Protein AF-A0A9D4JLM7-F1 (afdb_monomer_lite)

Foldseek 3Di:
DPPPVNVVVVLVVLLVLLLLVLLLQLQLFFLLPQLLLCLAAWQVLLLVLLVVLLVVLLVVLVVLLVLLLVLVVVLVVVVVVPDPPPPDDDPPDDDDDDDDDDDDDDDDDDDDPPVPPPDPPVPQDAVLSSLVPPHDPPVSVVSVVVVVVLVVVSLVVCLQVVLVVVCVVVVHDSVVSSVVSSVVVVVCCVPPVVVVVVVSSVVSVVVVVVLVVVLVVLQVVLVVQADDIDHDNVSSPSSSVSSNRSNVRSSNCVSVSCSVFDSDPVSSVSSSVSSSVSSVVSSVSSSSSSVSQPSFFNSDQWDQPDPPDRDTHGDCGHSNNCVVVVHRRPDGPDD

Organism: Dreissena polymorpha (NCBI:txid45954)

Radius of gyration: 26.03 Å; chains: 1; bounding box: 84×45×70 Å

Secondary structure (DSSP, 8-state):
---HHHHHHHHHHHHHHHHHHHHHHHHHHHTTTHHHHTTTT-HHHHHHHHHHHHHHHHHHHHHHHHHHHHHHHHHHHHHHHS-GGG-SS--S-------------------------S----PPP-HHHHHHHHS-HHHHHHHHHHHHHHHHHHHHHHHHHHHHHHHHHHTS-HHHHHHHHHHHHHHHHHH-HHHHHHHHHHHHHHHHHHHHHHHHHHHHHHHHH-PPPP--GGGTHHHHHHHHHHHTTHHHHHHHHHTTS-S-HHHHHHHHHHHHHHHHHHHHHHHHHHHHHHHHS-S-SEEE--TTS--EEE-SSSHHHHHHHT---------

Structure (mmCIF, N/CA/C/O backbone):
data_AF-A0A9D4JLM7-F1
#
_entry.id   AF-A0A9D4JLM7-F1
#
loop_
_atom_site.group_PDB
_atom_site.id
_atom_site.type_symbol
_atom_site.label_atom_id
_atom_site.label_alt_id
_atom_site.label_comp_id
_atom_site.label_asym_id
_atom_site.label_entity_id
_atom_site.label_seq_id
_atom_site.pdbx_PDB_ins_code
_atom_site.Cartn_x
_atom_site.Cartn_y
_atom_site.Cartn_z
_atom_site.occupancy
_atom_site.B_iso_or_equiv
_atom_site.auth_seq_id
_atom_site.auth_comp_id
_atom_site.auth_asym_id
_atom_site.auth_atom_id
_atom_site.pdbx_PDB_model_num
ATOM 1 N N . MET A 1 1 ? -9.077 -19.378 36.148 1.00 43.81 1 MET A N 1
ATOM 2 C CA . MET A 1 1 ? -8.103 -18.358 36.593 1.00 43.81 1 MET A CA 1
ATOM 3 C C . MET A 1 1 ? -7.021 -18.263 35.520 1.00 43.81 1 MET A C 1
ATOM 5 O O . MET A 1 1 ? -6.093 -19.056 35.535 1.00 43.81 1 MET A O 1
ATOM 9 N N . ALA A 1 2 ? -7.206 -17.415 34.501 1.00 49.75 2 ALA A N 1
ATOM 10 C CA . ALA A 1 2 ? -6.169 -17.217 33.485 1.00 49.75 2 ALA A CA 1
ATOM 11 C C . ALA A 1 2 ? -5.008 -16.469 34.149 1.00 49.75 2 ALA A C 1
ATOM 13 O O . ALA A 1 2 ? -5.222 -15.397 34.715 1.00 49.75 2 ALA A O 1
ATOM 14 N N . THR A 1 3 ? -3.815 -17.053 34.143 1.00 61.34 3 THR A N 1
ATOM 15 C CA . THR A 1 3 ? -2.609 -16.431 34.691 1.00 61.34 3 THR A CA 1
ATOM 16 C C . THR A 1 3 ? -2.336 -15.118 33.956 1.00 61.34 3 THR A C 1
ATOM 18 O O . THR A 1 3 ? -2.542 -15.004 32.749 1.00 61.34 3 THR A O 1
ATOM 21 N N . GLU A 1 4 ? -1.873 -14.101 34.679 1.00 65.38 4 GLU A N 1
ATOM 22 C CA . GLU A 1 4 ? -1.518 -12.778 34.137 1.00 65.38 4 GLU A CA 1
ATOM 23 C C . GLU A 1 4 ? -0.571 -12.876 32.919 1.00 65.38 4 GLU A C 1
ATOM 25 O O . GLU A 1 4 ? -0.658 -12.093 31.971 1.00 65.38 4 GLU A O 1
ATOM 30 N N . SER A 1 5 ? 0.255 -13.927 32.883 1.00 68.81 5 SER A N 1
ATOM 31 C CA . SER A 1 5 ? 1.122 -14.284 31.759 1.00 68.81 5 SER A CA 1
ATOM 32 C C . SER A 1 5 ? 0.372 -14.679 30.478 1.00 68.81 5 SER A C 1
ATOM 34 O O . SER A 1 5 ? 0.828 -14.336 29.386 1.00 68.81 5 SER A O 1
ATOM 36 N N . ASP A 1 6 ? -0.779 -15.346 30.569 1.00 73.94 6 ASP A N 1
ATOM 37 C CA . ASP A 1 6 ? -1.583 -15.739 29.404 1.00 73.94 6 ASP A CA 1
ATOM 38 C C . ASP A 1 6 ? -2.325 -14.545 28.800 1.00 73.94 6 ASP A C 1
ATOM 40 O O . ASP A 1 6 ? -2.460 -14.444 27.579 1.00 73.94 6 ASP A O 1
ATOM 44 N N . GLN A 1 7 ? -2.750 -13.596 29.637 1.00 71.06 7 GLN A N 1
ATOM 45 C CA . GLN A 1 7 ? -3.327 -12.330 29.180 1.00 71.06 7 GLN A CA 1
ATOM 46 C C . GLN A 1 7 ? -2.276 -11.468 28.470 1.00 71.06 7 GLN A C 1
ATOM 48 O O . GLN A 1 7 ? -2.538 -10.948 27.385 1.00 71.06 7 GLN A O 1
ATOM 53 N N . LEU A 1 8 ? -1.058 -11.387 29.019 1.00 74.75 8 LEU A N 1
ATOM 54 C CA . LEU A 1 8 ? 0.050 -10.668 28.390 1.00 74.75 8 LEU A CA 1
ATOM 55 C C . LEU A 1 8 ? 0.418 -11.268 27.022 1.00 74.75 8 LEU A C 1
ATOM 57 O O . LEU A 1 8 ? 0.564 -10.534 26.045 1.00 74.75 8 LEU A O 1
ATOM 61 N N . LYS A 1 9 ? 0.508 -12.604 26.927 1.00 78.75 9 LYS A N 1
ATOM 62 C CA . LYS A 1 9 ? 0.766 -13.315 25.662 1.00 78.75 9 LYS A CA 1
ATOM 63 C C . LYS A 1 9 ? -0.325 -13.051 24.630 1.00 78.75 9 LYS A C 1
ATOM 65 O O . LYS A 1 9 ? -0.005 -12.731 23.488 1.00 78.75 9 LYS A O 1
ATOM 70 N N . LYS A 1 10 ? -1.601 -13.134 25.023 1.00 77.12 10 LYS A N 1
ATOM 71 C CA . LYS A 1 10 ? -2.734 -12.826 24.134 1.00 77.12 10 LYS A CA 1
ATOM 72 C C . LYS A 1 10 ? -2.658 -11.395 23.602 1.00 77.12 10 LYS A C 1
ATOM 74 O O . LYS A 1 10 ? -2.788 -11.197 22.399 1.00 77.12 10 LYS A O 1
ATOM 79 N N . MET A 1 11 ? -2.372 -10.411 24.457 1.00 75.50 11 MET A N 1
ATOM 80 C CA . MET A 1 11 ? -2.210 -9.016 24.025 1.00 75.50 11 MET A CA 1
ATOM 81 C C . MET A 1 11 ? -1.037 -8.844 23.054 1.00 75.50 11 MET A C 1
ATOM 83 O O . MET A 1 11 ? -1.166 -8.148 22.049 1.00 75.50 11 MET A O 1
ATOM 87 N N . TRP A 1 12 ? 0.095 -9.503 23.315 1.00 79.81 12 TRP A N 1
ATOM 88 C CA . TRP A 1 12 ? 1.267 -9.429 22.441 1.00 79.81 12 TRP A CA 1
ATOM 89 C C . TRP A 1 12 ? 0.994 -10.025 21.054 1.00 79.81 12 TRP A C 1
ATOM 91 O O . TRP A 1 12 ? 1.363 -9.435 20.040 1.00 79.81 12 TRP A O 1
ATOM 101 N N . ILE A 1 13 ? 0.263 -11.143 21.001 1.00 78.25 13 ILE A N 1
ATOM 102 C CA . ILE A 1 13 ? -0.199 -11.756 19.749 1.00 78.25 13 ILE A CA 1
ATOM 103 C C . ILE A 1 13 ? -1.098 -10.789 18.969 1.00 78.25 13 ILE A C 1
ATOM 105 O O . ILE A 1 13 ? -0.929 -10.655 17.760 1.00 78.25 13 ILE A O 1
ATOM 109 N N . VAL A 1 14 ? -2.005 -10.070 19.640 1.00 79.75 14 VAL A N 1
ATOM 110 C CA . VAL A 1 14 ? -2.877 -9.081 18.983 1.00 79.75 14 VAL A CA 1
ATOM 111 C C . VAL A 1 14 ? -2.066 -7.928 18.385 1.00 79.75 14 VAL A C 1
ATOM 113 O O . VAL A 1 14 ? -2.323 -7.542 17.245 1.00 79.75 14 VAL A O 1
ATOM 116 N N . TYR A 1 15 ? -1.057 -7.401 19.089 1.00 82.31 15 TYR A N 1
ATOM 117 C CA . TYR A 1 15 ? -0.205 -6.337 18.538 1.00 82.31 15 TYR A CA 1
ATOM 118 C C . TYR A 1 15 ? 0.634 -6.814 17.354 1.00 82.31 15 TYR A C 1
ATOM 120 O O . TYR A 1 15 ? 0.716 -6.110 16.348 1.00 82.31 15 TYR A O 1
ATOM 128 N N . MET A 1 16 ? 1.197 -8.022 17.435 1.00 78.62 16 MET A N 1
ATOM 129 C CA . MET A 1 16 ? 1.913 -8.628 16.311 1.00 78.62 16 MET A CA 1
ATOM 130 C C . MET A 1 16 ? 0.983 -8.853 15.120 1.00 78.62 16 MET A C 1
ATOM 132 O O . MET A 1 16 ? 1.345 -8.534 13.991 1.00 78.62 16 MET A O 1
ATOM 136 N N . GLN A 1 17 ? -0.244 -9.319 15.356 1.00 79.56 17 GLN A N 1
ATOM 137 C CA . GLN A 1 17 ? -1.247 -9.448 14.304 1.00 79.56 17 GLN A CA 1
ATOM 138 C C . GLN A 1 17 ? -1.563 -8.088 13.669 1.00 79.56 17 GLN A C 1
ATOM 140 O O . GLN A 1 17 ? -1.598 -7.989 12.447 1.00 79.56 17 GLN A O 1
ATOM 145 N N . CYS A 1 18 ? -1.745 -7.030 14.465 1.00 81.75 18 CYS A N 1
ATOM 146 C CA . CYS A 1 18 ? -1.977 -5.679 13.944 1.00 81.75 18 CYS A CA 1
ATOM 147 C C . CYS A 1 18 ? -0.799 -5.186 13.094 1.00 81.75 18 CYS A C 1
ATOM 149 O O . CYS A 1 18 ? -1.017 -4.624 12.021 1.00 81.75 18 CYS A O 1
ATOM 151 N N . TYR A 1 19 ? 0.437 -5.433 13.533 1.00 85.81 19 TYR A N 1
ATOM 152 C CA . TYR A 1 19 ? 1.652 -5.105 12.787 1.00 85.81 19 TYR A CA 1
ATOM 153 C C . TYR A 1 19 ? 1.701 -5.832 11.434 1.00 85.81 19 TYR A C 1
ATOM 155 O O . TYR A 1 19 ? 1.806 -5.186 10.391 1.00 85.81 19 TYR A O 1
ATOM 163 N N . PHE A 1 20 ? 1.529 -7.158 11.424 1.00 82.00 20 PHE A N 1
ATOM 164 C CA . PHE A 1 20 ? 1.562 -7.943 10.187 1.00 82.00 20 PHE A CA 1
ATOM 165 C C . PHE A 1 20 ? 0.408 -7.611 9.241 1.00 82.00 20 PHE A C 1
ATOM 167 O O . PHE A 1 20 ? 0.634 -7.509 8.040 1.00 82.00 20 PHE A O 1
ATOM 174 N N . VAL A 1 21 ? -0.807 -7.385 9.750 1.00 80.44 21 VAL A N 1
ATOM 175 C CA . VAL A 1 21 ? -1.951 -6.970 8.918 1.00 80.44 21 VAL A CA 1
ATOM 176 C C . VAL A 1 21 ? -1.726 -5.577 8.325 1.00 80.44 21 VAL A C 1
ATOM 178 O O . VAL A 1 21 ? -2.048 -5.353 7.158 1.00 80.44 21 VAL A O 1
ATOM 181 N N . THR A 1 22 ? -1.124 -4.653 9.082 1.00 85.62 22 THR A N 1
ATOM 182 C CA . THR A 1 22 ? -0.737 -3.328 8.566 1.00 85.62 22 THR A CA 1
ATOM 183 C C . THR A 1 22 ? 0.238 -3.475 7.399 1.00 85.62 22 THR A C 1
ATOM 185 O O . THR A 1 22 ? 0.013 -2.901 6.334 1.00 85.62 22 THR A O 1
ATOM 188 N N . ILE A 1 23 ? 1.266 -4.312 7.564 1.00 84.25 23 ILE A N 1
ATOM 189 C CA . ILE A 1 23 ? 2.235 -4.610 6.505 1.00 84.25 23 ILE A CA 1
ATOM 190 C C . ILE A 1 23 ? 1.553 -5.233 5.285 1.00 84.25 23 ILE A C 1
ATOM 192 O O . ILE A 1 23 ? 1.762 -4.780 4.162 1.00 84.25 23 ILE A O 1
ATOM 196 N N . ALA A 1 24 ? 0.693 -6.230 5.499 1.00 81.12 24 ALA A N 1
ATOM 197 C CA . ALA A 1 24 ? -0.075 -6.887 4.442 1.00 81.12 24 ALA A CA 1
ATOM 198 C C . ALA A 1 24 ? -0.837 -5.889 3.582 1.00 81.12 24 ALA A C 1
ATOM 200 O O . ALA A 1 24 ? -0.854 -5.992 2.357 1.00 81.12 24 ALA A O 1
ATOM 201 N N . THR A 1 25 ? -1.482 -4.943 4.263 1.00 81.19 25 THR A N 1
ATOM 202 C CA . THR A 1 25 ? -2.367 -3.966 3.648 1.00 81.19 25 THR A CA 1
ATOM 203 C C . THR A 1 25 ? -1.558 -3.012 2.776 1.00 81.19 25 THR A C 1
ATOM 205 O O . THR A 1 25 ? -1.879 -2.872 1.602 1.00 81.19 25 THR A O 1
ATOM 208 N N . ILE A 1 26 ? -0.465 -2.443 3.300 1.00 85.19 26 ILE A N 1
ATOM 209 C CA . ILE A 1 26 ? 0.403 -1.504 2.565 1.00 85.19 26 ILE A CA 1
ATOM 210 C C . ILE A 1 26 ? 1.107 -2.187 1.383 1.00 85.19 26 ILE A C 1
ATOM 212 O O . ILE A 1 26 ? 1.129 -1.667 0.269 1.00 85.19 26 ILE A O 1
ATOM 216 N N . LEU A 1 27 ? 1.683 -3.375 1.597 1.00 78.69 27 LEU A N 1
ATOM 217 C CA . LEU A 1 27 ? 2.354 -4.120 0.523 1.00 78.69 27 LEU A CA 1
ATOM 218 C C . LEU A 1 27 ? 1.346 -4.688 -0.491 1.00 78.69 27 LEU A C 1
ATOM 220 O O . LEU A 1 27 ? 1.698 -4.996 -1.628 1.00 78.69 27 LEU A O 1
ATOM 224 N N . GLY A 1 28 ? 0.085 -4.851 -0.088 1.00 73.00 28 GLY A N 1
ATOM 225 C CA . GLY A 1 28 ? -1.046 -5.178 -0.949 1.00 73.00 28 GLY A CA 1
ATOM 226 C C . GLY A 1 28 ? -1.296 -4.122 -2.009 1.00 73.00 28 GLY A C 1
ATOM 227 O O . GLY A 1 28 ? -1.363 -4.451 -3.188 1.00 73.00 28 GLY A O 1
ATOM 228 N N . THR A 1 29 ? -1.382 -2.866 -1.591 1.00 70.81 29 THR A N 1
ATOM 229 C CA . THR A 1 29 ? -2.015 -1.797 -2.366 1.00 70.81 29 THR A CA 1
ATOM 230 C C . THR A 1 29 ? -1.153 -1.159 -3.451 1.00 70.81 29 THR A C 1
ATOM 232 O O . THR A 1 29 ? -1.700 -0.410 -4.254 1.00 70.81 29 THR A O 1
ATOM 235 N N . GLY A 1 30 ? 0.159 -1.423 -3.532 1.00 67.62 30 GLY A N 1
ATOM 236 C CA . GLY A 1 30 ? 0.949 -0.731 -4.561 1.00 67.62 30 GLY A CA 1
ATOM 237 C C . GLY A 1 30 ? 2.408 -1.105 -4.800 1.00 67.62 30 GLY A C 1
ATOM 238 O O . GLY A 1 30 ? 3.014 -0.468 -5.655 1.00 67.62 30 GLY A O 1
ATOM 239 N N . ILE A 1 31 ? 2.998 -2.102 -4.126 1.00 72.69 31 ILE A N 1
ATOM 240 C CA . ILE A 1 31 ? 4.455 -2.330 -4.248 1.00 72.69 31 ILE A CA 1
ATOM 241 C C . ILE A 1 31 ? 4.920 -2.654 -5.676 1.00 72.69 31 ILE A C 1
ATOM 243 O O . ILE A 1 31 ? 5.972 -2.189 -6.109 1.00 72.69 31 ILE A O 1
ATOM 247 N N . LEU A 1 32 ? 4.131 -3.424 -6.426 1.00 68.50 32 LEU A N 1
ATOM 248 C CA . LEU A 1 32 ? 4.532 -3.900 -7.750 1.00 68.50 32 LEU A CA 1
ATOM 249 C C . LEU A 1 32 ? 4.505 -2.792 -8.812 1.00 68.50 32 LEU A C 1
ATOM 251 O O . LEU A 1 32 ? 5.329 -2.795 -9.717 1.00 68.50 32 LEU A O 1
ATOM 255 N N . GLY A 1 33 ? 3.607 -1.813 -8.678 1.00 69.38 33 GLY A N 1
ATOM 256 C CA . GLY A 1 33 ? 3.517 -0.697 -9.621 1.00 69.38 33 GLY A CA 1
ATOM 257 C C . GLY A 1 33 ? 4.524 0.424 -9.354 1.00 69.38 33 GLY A C 1
ATOM 258 O O . GLY A 1 33 ? 4.707 1.280 -10.216 1.00 69.38 33 GLY A O 1
ATOM 259 N N . LEU A 1 34 ? 5.196 0.430 -8.193 1.00 77.75 34 LEU A N 1
ATOM 260 C CA . LEU A 1 34 ? 6.137 1.495 -7.837 1.00 77.75 34 LEU A CA 1
ATOM 261 C C . LEU A 1 34 ? 7.287 1.606 -8.852 1.00 77.75 34 LEU A C 1
ATOM 263 O O . LEU A 1 34 ? 7.365 2.653 -9.491 1.00 77.75 34 LEU A O 1
ATOM 267 N N . PRO A 1 35 ? 8.118 0.578 -9.117 1.00 75.56 35 PRO A N 1
ATOM 268 C CA . PRO A 1 35 ? 9.300 0.743 -9.971 1.00 75.56 35 PRO A CA 1
ATOM 269 C C . PRO A 1 35 ? 8.986 1.229 -11.390 1.00 75.56 35 PRO A C 1
ATOM 271 O O . PRO A 1 35 ? 9.729 2.029 -11.952 1.00 75.56 35 PRO A O 1
ATOM 274 N N . VAL A 1 36 ? 7.850 0.804 -11.947 1.00 73.06 36 VAL A N 1
ATOM 275 C CA . VAL A 1 36 ? 7.394 1.206 -13.285 1.00 73.06 36 VAL A CA 1
ATOM 276 C C . VAL A 1 36 ? 7.098 2.710 -13.334 1.00 73.06 36 VAL A C 1
ATOM 278 O O . VAL A 1 36 ? 7.488 3.393 -14.277 1.00 73.06 36 VAL A O 1
ATOM 281 N N . THR A 1 37 ? 6.499 3.268 -12.277 1.00 75.00 37 THR A N 1
ATOM 282 C CA . THR A 1 37 ? 6.251 4.720 -12.175 1.00 75.00 37 THR A CA 1
ATOM 283 C C . THR A 1 37 ? 7.518 5.553 -11.957 1.00 75.00 37 THR A C 1
ATOM 285 O O . THR A 1 37 ? 7.496 6.767 -12.164 1.00 75.00 37 THR A O 1
ATOM 288 N N . LEU A 1 38 ? 8.635 4.921 -11.576 1.00 76.94 38 LEU A N 1
ATOM 289 C CA . LEU A 1 38 ? 9.935 5.575 -11.415 1.00 76.94 38 LEU A CA 1
ATOM 290 C C . LEU A 1 38 ? 10.748 5.636 -12.718 1.00 76.94 38 LEU A C 1
ATOM 292 O O . LEU A 1 38 ? 11.819 6.242 -12.708 1.00 76.94 38 LEU A O 1
ATOM 296 N N . ALA A 1 39 ? 10.258 5.064 -13.826 1.00 72.56 39 ALA A N 1
ATOM 297 C CA . ALA A 1 39 ? 10.994 4.990 -15.091 1.00 72.56 39 ALA A CA 1
ATOM 298 C C . ALA A 1 39 ? 11.509 6.356 -15.576 1.00 72.56 39 ALA A C 1
ATOM 300 O O . ALA A 1 39 ? 12.597 6.433 -16.132 1.00 72.56 39 ALA A O 1
ATOM 301 N N . HIS A 1 40 ? 10.742 7.431 -15.370 1.00 73.12 40 HIS A N 1
ATOM 302 C CA . HIS A 1 40 ? 11.115 8.782 -15.814 1.00 73.12 40 HIS A CA 1
ATOM 303 C C . HIS A 1 40 ? 11.586 9.682 -14.670 1.00 73.12 40 HIS A C 1
ATOM 305 O O . HIS A 1 40 ? 12.457 10.520 -14.865 1.00 73.12 40 HIS A O 1
ATOM 311 N N . ALA A 1 41 ? 11.024 9.522 -13.468 1.00 77.06 41 ALA A N 1
ATOM 312 C CA . ALA A 1 41 ? 11.369 10.374 -12.334 1.00 77.06 41 ALA A CA 1
ATOM 313 C C . ALA A 1 41 ? 12.736 10.004 -11.728 1.00 77.06 41 ALA A C 1
ATOM 315 O O . ALA A 1 41 ? 13.501 10.876 -11.325 1.00 77.06 41 ALA A O 1
ATOM 316 N N . GLY A 1 42 ? 13.072 8.715 -11.674 1.00 79.50 42 GLY A N 1
ATOM 317 C CA . GLY A 1 42 ? 14.258 8.232 -10.972 1.00 79.50 42 GLY A CA 1
ATOM 318 C C . GLY A 1 42 ? 14.074 8.119 -9.456 1.00 79.50 42 GLY A C 1
ATOM 319 O O . GLY A 1 42 ? 12.970 8.225 -8.918 1.00 79.50 42 GLY A O 1
ATOM 320 N N . LEU A 1 43 ? 15.177 7.855 -8.754 1.00 82.81 43 LEU A N 1
ATOM 321 C CA . LEU A 1 43 ? 15.168 7.459 -7.344 1.00 82.81 43 LEU A CA 1
ATOM 322 C C . LEU A 1 43 ? 15.009 8.646 -6.385 1.00 82.81 43 LEU A C 1
ATOM 324 O O . LEU A 1 43 ? 14.249 8.555 -5.422 1.00 82.81 43 LEU A O 1
ATOM 328 N N . TYR A 1 44 ? 15.708 9.760 -6.620 1.00 85.44 44 TYR A N 1
ATOM 329 C CA . TYR A 1 44 ? 15.705 10.904 -5.698 1.00 85.44 44 TYR A CA 1
ATOM 330 C C . TYR A 1 44 ? 14.348 11.619 -5.575 1.00 85.44 44 TYR A C 1
ATOM 332 O O . TYR A 1 44 ? 13.906 11.825 -4.438 1.00 85.44 44 TYR A O 1
ATOM 340 N N . PRO A 1 45 ? 13.646 11.990 -6.669 1.00 85.44 45 PRO A N 1
ATOM 341 C CA . PRO A 1 45 ? 12.324 12.607 -6.546 1.00 85.44 45 PRO A CA 1
ATOM 342 C C . PRO A 1 45 ? 11.311 11.647 -5.921 1.00 85.44 45 PRO A C 1
ATOM 344 O O . PRO A 1 45 ? 10.505 12.073 -5.092 1.00 85.44 45 PRO A O 1
ATOM 347 N N . PHE A 1 46 ? 11.404 10.348 -6.229 1.00 86.50 46 PHE A N 1
ATOM 348 C CA . PHE A 1 46 ? 10.622 9.329 -5.538 1.00 86.50 46 PHE A CA 1
ATOM 349 C C . PHE A 1 46 ? 10.903 9.339 -4.034 1.00 86.50 46 PHE A C 1
ATOM 351 O O . PHE A 1 46 ? 9.967 9.504 -3.259 1.00 86.50 46 PHE A O 1
ATOM 358 N N . LEU A 1 47 ? 12.165 9.246 -3.611 1.00 88.50 47 LEU A N 1
ATOM 359 C CA . LEU A 1 47 ? 12.549 9.179 -2.201 1.00 88.50 47 LEU A CA 1
ATOM 360 C C . LEU A 1 47 ? 12.031 10.383 -1.403 1.00 88.50 47 LEU A C 1
ATOM 362 O O . LEU A 1 47 ? 11.448 10.203 -0.334 1.00 88.50 4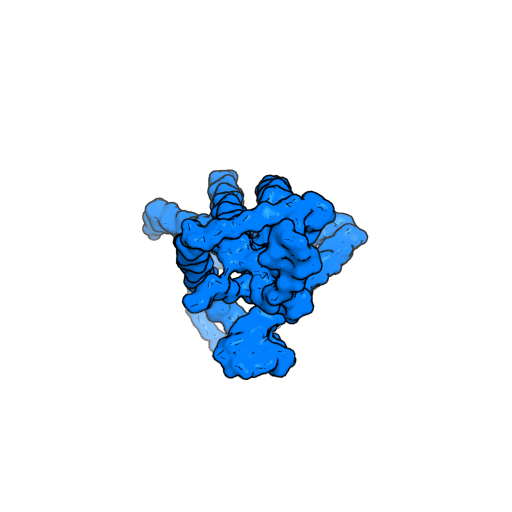7 LEU A O 1
ATOM 366 N N . ILE A 1 48 ? 12.164 11.598 -1.942 1.00 89.00 48 ILE A N 1
ATOM 367 C CA . ILE A 1 48 ? 11.638 12.812 -1.301 1.00 89.00 48 ILE A CA 1
ATOM 368 C C . ILE A 1 48 ? 10.110 12.744 -1.194 1.00 89.00 48 ILE A C 1
ATOM 370 O O . ILE A 1 48 ? 9.561 12.933 -0.106 1.00 89.00 48 ILE A O 1
ATOM 374 N N . SER A 1 49 ? 9.419 12.432 -2.297 1.00 89.31 49 SER A N 1
ATOM 375 C CA . SER A 1 49 ? 7.952 12.329 -2.318 1.00 89.31 49 SER A CA 1
ATOM 376 C C . SER A 1 49 ? 7.432 11.281 -1.331 1.00 89.31 49 SER A C 1
ATOM 378 O O . SER A 1 49 ? 6.450 11.506 -0.623 1.00 89.31 49 SER A O 1
ATOM 380 N N . PHE A 1 50 ? 8.134 10.154 -1.241 1.00 89.31 50 PHE A N 1
ATOM 381 C CA . PHE A 1 50 ? 7.725 8.980 -0.495 1.00 89.31 50 PHE A CA 1
ATOM 382 C C . PHE A 1 50 ? 7.975 9.149 1.004 1.00 89.31 50 PHE A C 1
ATOM 384 O O . PHE A 1 50 ? 7.135 8.753 1.809 1.00 89.31 50 PHE A O 1
ATOM 391 N N . ILE A 1 51 ? 9.068 9.814 1.399 1.00 91.75 51 ILE A N 1
ATOM 392 C CA . ILE A 1 51 ? 9.313 10.193 2.799 1.00 91.75 51 ILE A CA 1
ATOM 393 C C . ILE A 1 51 ? 8.255 11.193 3.273 1.00 91.75 51 ILE A C 1
ATOM 395 O O . ILE A 1 51 ? 7.675 10.998 4.342 1.00 91.75 51 ILE A O 1
ATOM 399 N N . ILE A 1 52 ? 7.954 12.228 2.477 1.00 91.38 52 ILE A N 1
ATOM 400 C CA . ILE A 1 52 ? 6.892 13.192 2.806 1.00 91.38 52 ILE A CA 1
ATOM 401 C C . ILE A 1 52 ? 5.550 12.464 2.944 1.00 91.38 52 ILE A C 1
ATOM 403 O O . ILE A 1 52 ? 4.850 12.649 3.941 1.00 91.38 52 ILE A O 1
ATOM 407 N N . GLY A 1 53 ? 5.225 11.583 1.994 1.00 90.19 53 GLY A N 1
ATOM 408 C CA . GLY A 1 53 ? 4.038 10.731 2.051 1.00 90.19 53 GLY A CA 1
ATOM 409 C C . GLY A 1 53 ? 3.994 9.880 3.321 1.00 90.19 53 GLY A C 1
ATOM 410 O O . GLY A 1 53 ? 2.984 9.873 4.018 1.00 90.19 53 GLY A O 1
ATOM 411 N N . SER A 1 54 ? 5.101 9.235 3.691 1.00 91.12 54 SER A N 1
ATOM 412 C CA . SER A 1 54 ? 5.200 8.422 4.908 1.00 91.12 54 SER A CA 1
ATOM 413 C C . SER A 1 54 ? 4.982 9.241 6.183 1.00 91.12 54 SER A C 1
ATOM 415 O O . SER A 1 54 ? 4.322 8.761 7.103 1.00 91.12 54 SER A O 1
ATOM 417 N N . VAL A 1 55 ? 5.501 10.471 6.259 1.00 93.50 55 VAL A N 1
ATOM 418 C CA . VAL A 1 55 ? 5.268 11.363 7.409 1.00 93.50 55 VAL A CA 1
ATOM 419 C C . VAL A 1 55 ? 3.797 11.767 7.486 1.00 93.50 55 VAL A C 1
ATOM 421 O O . VAL A 1 55 ? 3.191 11.671 8.555 1.00 93.50 55 VAL A O 1
ATOM 424 N N . MET A 1 56 ? 3.197 12.155 6.357 1.00 92.88 56 MET A N 1
ATOM 425 C CA . MET A 1 56 ? 1.778 12.519 6.295 1.00 92.88 56 MET A CA 1
ATOM 426 C C . MET A 1 56 ? 0.868 11.347 6.675 1.00 92.88 56 MET A C 1
ATOM 428 O O . MET A 1 56 ? -0.071 11.531 7.446 1.00 92.88 56 MET A O 1
ATOM 432 N N . GLN A 1 57 ? 1.178 10.131 6.221 1.00 91.94 57 GLN A N 1
ATOM 433 C CA . GLN A 1 57 ? 0.451 8.921 6.615 1.00 91.94 57 GLN A CA 1
ATOM 434 C C . GLN A 1 57 ? 0.618 8.615 8.109 1.00 91.94 57 GLN A C 1
ATOM 436 O O . GLN A 1 57 ? -0.348 8.245 8.775 1.00 91.94 57 GLN A O 1
ATOM 441 N N . GLY A 1 58 ? 1.807 8.839 8.676 1.00 92.19 58 GLY A N 1
ATOM 442 C CA . GLY A 1 58 ? 2.032 8.725 10.118 1.00 92.19 58 GLY A CA 1
ATOM 443 C C . GLY A 1 58 ? 1.170 9.694 10.937 1.00 92.19 58 GLY A C 1
ATOM 444 O O . GLY A 1 58 ? 0.560 9.294 11.932 1.00 92.19 58 GLY A O 1
ATOM 445 N N . LEU A 1 59 ? 1.058 10.950 10.492 1.00 93.00 59 LEU A N 1
ATOM 446 C CA . LEU A 1 59 ? 0.157 11.939 11.096 1.00 93.00 59 LEU A CA 1
ATOM 447 C C . LEU A 1 59 ? -1.312 11.533 10.949 1.00 93.00 59 LEU A C 1
ATOM 449 O O . LEU A 1 59 ? -2.086 11.662 11.896 1.00 93.00 59 LEU A O 1
ATOM 453 N N . LEU A 1 60 ? -1.693 10.998 9.790 1.00 92.31 60 LEU A N 1
ATOM 454 C CA . LEU A 1 60 ? -3.048 10.523 9.543 1.00 92.31 60 LEU A CA 1
ATOM 455 C C . LEU A 1 60 ? -3.403 9.377 10.503 1.00 92.31 60 LEU A C 1
ATOM 457 O O . LEU A 1 60 ? -4.438 9.444 11.157 1.00 92.31 60 LEU A O 1
ATOM 461 N N . ILE A 1 61 ? -2.521 8.389 10.692 1.00 92.12 61 ILE A N 1
ATOM 462 C CA . ILE A 1 61 ? -2.697 7.311 11.685 1.00 92.12 61 ILE A CA 1
ATOM 463 C C . ILE A 1 61 ? -2.892 7.892 13.091 1.00 92.12 61 ILE A C 1
ATOM 465 O O . ILE A 1 61 ? -3.751 7.426 13.845 1.00 92.12 61 ILE A O 1
ATOM 469 N N . TYR A 1 62 ? -2.125 8.924 13.455 1.00 91.44 62 TYR A N 1
ATOM 470 C CA . TYR A 1 62 ? -2.268 9.592 14.747 1.00 91.44 62 TYR A CA 1
ATOM 471 C C . TYR A 1 62 ? -3.664 10.209 14.915 1.00 91.44 62 TYR A C 1
ATOM 473 O O . TYR A 1 62 ? -4.352 9.901 15.892 1.00 91.44 62 TYR A O 1
ATOM 481 N N . PHE A 1 63 ? -4.104 11.027 13.955 1.00 91.69 63 PHE A N 1
ATOM 482 C CA . PHE A 1 63 ? -5.418 11.672 14.000 1.00 91.69 63 PHE A CA 1
ATOM 483 C C . PHE A 1 63 ? -6.564 10.665 13.920 1.00 91.69 63 PHE A C 1
ATOM 485 O O . PHE A 1 63 ? -7.551 10.798 14.637 1.00 91.69 63 PHE A O 1
ATOM 492 N N . PHE A 1 64 ? -6.423 9.623 13.104 1.00 89.88 64 PHE A N 1
ATOM 493 C CA . PHE A 1 64 ? -7.434 8.586 12.961 1.00 89.88 64 PHE A CA 1
ATOM 494 C C . PHE A 1 64 ? -7.575 7.750 14.238 1.00 89.88 64 PHE A C 1
ATOM 496 O O . PHE A 1 64 ? -8.687 7.393 14.615 1.00 89.88 64 PHE A O 1
ATOM 503 N N . THR A 1 65 ? -6.478 7.505 14.968 1.00 88.62 65 THR A N 1
ATOM 504 C CA . THR A 1 65 ? -6.542 6.862 16.292 1.00 88.62 65 THR A CA 1
ATOM 505 C C . THR A 1 65 ? -7.354 7.699 17.282 1.00 88.62 65 THR A C 1
ATOM 507 O O . THR A 1 65 ? -8.210 7.153 17.974 1.00 88.62 65 THR A O 1
ATOM 510 N N . ASP A 1 66 ? -7.103 9.012 17.359 1.00 87.94 66 ASP A N 1
ATOM 511 C CA . ASP A 1 66 ? -7.861 9.921 18.238 1.00 87.94 66 ASP A CA 1
ATOM 512 C C . ASP A 1 66 ? -9.342 9.959 17.838 1.00 87.94 66 ASP A C 1
ATOM 514 O O . ASP A 1 66 ? -10.247 9.896 18.668 1.00 87.94 66 ASP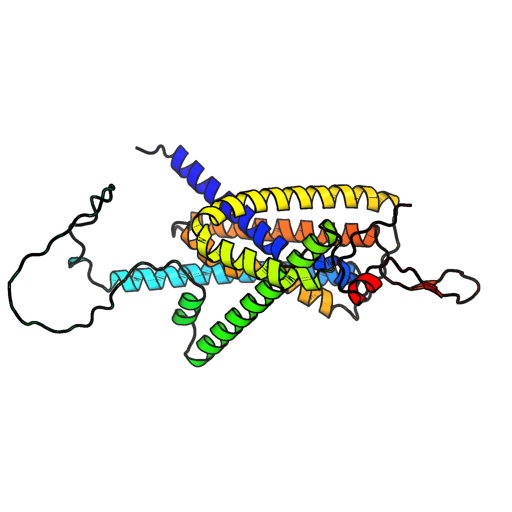 A O 1
ATOM 518 N N . LEU A 1 67 ? -9.606 9.971 16.537 1.00 87.25 67 LEU A N 1
ATOM 519 C CA . LEU A 1 67 ? -10.955 9.983 16.002 1.00 87.25 67 LEU A CA 1
ATOM 520 C C . LEU A 1 67 ? -11.711 8.669 16.309 1.00 87.25 67 LEU A C 1
ATOM 522 O O . LEU A 1 67 ? -12.875 8.721 16.709 1.00 87.25 67 LEU A O 1
ATOM 526 N N . LEU A 1 68 ? -11.044 7.509 16.256 1.00 85.50 68 LEU A N 1
ATOM 527 C CA . LEU A 1 68 ? -11.589 6.224 16.725 1.00 85.50 68 LEU A CA 1
ATOM 528 C C . LEU A 1 68 ? -11.852 6.212 18.238 1.00 85.50 68 LEU A C 1
ATOM 530 O O . LEU A 1 68 ? -12.893 5.722 18.676 1.00 85.50 68 LEU A O 1
ATOM 534 N N . GLN A 1 69 ? -10.949 6.785 19.041 1.00 86.62 69 GLN A N 1
ATOM 535 C CA . GLN A 1 69 ? -11.144 6.918 20.489 1.00 86.62 69 GLN A CA 1
ATOM 536 C C . GLN A 1 69 ? -12.387 7.751 20.814 1.00 86.62 69 GLN A C 1
ATOM 538 O O . GLN A 1 69 ? -13.196 7.361 21.658 1.00 86.62 69 GLN A O 1
ATOM 543 N N . ARG A 1 70 ? -12.562 8.886 20.128 1.00 84.25 70 ARG A N 1
ATOM 544 C CA . ARG A 1 70 ? -13.740 9.746 20.289 1.00 84.25 70 ARG A CA 1
ATOM 545 C C . ARG A 1 70 ? -15.014 9.037 19.844 1.00 84.25 70 ARG A C 1
ATOM 547 O O . ARG A 1 70 ? -16.013 9.124 20.549 1.00 84.25 70 ARG A O 1
ATOM 554 N N . ALA A 1 71 ? -14.974 8.300 18.733 1.00 81.50 71 ALA A N 1
ATOM 555 C CA . ALA A 1 71 ? -16.115 7.516 18.260 1.00 81.50 71 ALA A CA 1
ATOM 556 C C . ALA A 1 71 ? -16.574 6.497 19.309 1.00 81.50 71 ALA A C 1
ATOM 558 O O . ALA A 1 71 ? -17.750 6.451 19.668 1.00 81.50 71 ALA A O 1
ATOM 559 N N . HIS A 1 72 ? -15.623 5.743 19.863 1.00 78.81 72 HIS A N 1
ATOM 560 C CA . HIS A 1 72 ? -15.891 4.770 20.913 1.00 78.81 72 HIS A CA 1
ATOM 561 C C . HIS A 1 72 ? -16.436 5.435 22.190 1.00 78.81 72 HIS A C 1
ATOM 563 O O . HIS A 1 72 ? -17.341 4.904 22.830 1.00 78.81 72 HIS A O 1
ATOM 569 N N . ALA A 1 73 ? -15.915 6.607 22.571 1.00 80.12 73 ALA A N 1
ATOM 570 C CA . ALA A 1 73 ? -16.404 7.358 23.728 1.00 80.12 73 ALA A CA 1
ATOM 571 C C . ALA A 1 73 ? -17.842 7.873 23.542 1.00 80.12 73 ALA A C 1
ATOM 573 O O . ALA A 1 73 ? -18.626 7.865 24.487 1.00 80.12 73 ALA A O 1
ATOM 574 N N . VAL A 1 74 ? -18.212 8.307 22.335 1.00 79.62 74 VAL A N 1
ATOM 575 C CA . VAL A 1 74 ? -19.594 8.716 22.043 1.00 79.62 74 VAL A CA 1
ATOM 576 C C . VAL A 1 74 ? -20.525 7.508 22.089 1.00 79.62 74 VAL A C 1
ATOM 578 O O . VAL A 1 74 ? -21.549 7.570 22.761 1.00 79.62 74 VAL A O 1
ATOM 581 N N . GLN A 1 75 ? -20.143 6.387 21.471 1.00 73.88 75 GLN A N 1
ATOM 582 C CA . GLN A 1 75 ? -20.945 5.161 21.475 1.00 73.88 75 GLN A CA 1
ATOM 583 C C . GLN A 1 75 ? -21.160 4.610 22.895 1.00 73.88 75 GLN A C 1
ATOM 585 O O . GLN A 1 75 ? -22.269 4.200 23.238 1.00 73.88 75 GLN A O 1
ATOM 590 N N . SER A 1 76 ? -20.135 4.657 23.753 1.00 70.00 76 SER A N 1
ATOM 591 C CA . SER A 1 76 ? -20.256 4.226 25.151 1.00 70.00 76 SER A CA 1
ATOM 592 C C . SER A 1 76 ? -21.094 5.182 26.008 1.00 70.00 76 SER A C 1
ATOM 594 O O . SER A 1 76 ? -21.805 4.732 26.905 1.00 70.00 76 SER A O 1
ATOM 596 N N . ASN A 1 77 ? -21.064 6.488 25.728 1.00 70.31 77 ASN A N 1
ATOM 597 C CA . ASN A 1 77 ? -21.913 7.467 26.409 1.00 70.31 77 ASN A CA 1
ATOM 598 C C . ASN A 1 77 ? -23.381 7.361 25.980 1.00 70.31 77 ASN A C 1
ATOM 600 O O . ASN A 1 77 ? -24.258 7.461 26.833 1.00 70.31 77 ASN A O 1
ATOM 604 N N . THR A 1 78 ? -23.656 7.104 24.697 1.00 66.75 78 THR A N 1
ATOM 605 C CA . THR A 1 78 ? -25.013 6.796 24.222 1.00 66.75 78 THR A CA 1
ATOM 606 C C . THR A 1 78 ? -25.557 5.548 24.913 1.00 66.75 78 THR A C 1
ATOM 608 O O . THR A 1 78 ? -26.698 5.557 25.358 1.00 66.75 78 THR A O 1
ATOM 611 N N . LEU A 1 79 ? -24.727 4.513 25.091 1.00 60.88 79 LEU A N 1
ATOM 612 C CA . LEU A 1 79 ? -25.111 3.305 25.824 1.00 60.88 79 LEU A CA 1
ATOM 613 C C . LEU A 1 79 ? -25.411 3.587 27.307 1.00 60.88 79 LEU A C 1
ATOM 615 O O . LEU A 1 79 ? -26.326 2.997 27.859 1.00 60.88 79 LEU A O 1
ATOM 619 N N . ARG A 1 80 ? -24.677 4.507 27.947 1.00 58.03 80 ARG A N 1
ATOM 620 C CA . ARG A 1 80 ? -24.913 4.908 29.348 1.00 58.03 80 ARG A CA 1
ATOM 621 C C . ARG A 1 80 ? -26.155 5.776 29.557 1.00 58.03 80 ARG A C 1
ATOM 623 O O . ARG A 1 80 ? -26.640 5.838 30.679 1.00 58.03 80 ARG A O 1
ATOM 630 N N . GLN A 1 81 ? -26.619 6.483 28.526 1.00 55.69 81 GLN A N 1
ATOM 631 C CA . GLN A 1 81 ? -27.846 7.289 28.584 1.00 55.69 81 GLN A CA 1
ATOM 632 C C . GLN A 1 81 ? -29.119 6.452 28.411 1.00 55.69 81 GLN A C 1
ATOM 634 O O . GLN A 1 81 ? -30.202 6.934 28.729 1.00 55.69 81 GLN A O 1
ATOM 639 N N . VAL A 1 82 ? -28.998 5.215 27.928 1.00 56.94 82 VAL A N 1
ATOM 640 C CA . VAL A 1 82 ? -30.062 4.212 28.002 1.00 56.94 82 VAL A CA 1
ATOM 641 C C . VAL A 1 82 ? -29.924 3.549 29.375 1.00 56.94 82 VAL A C 1
ATOM 643 O O . VAL A 1 82 ? -28.925 2.887 29.636 1.00 56.94 82 VAL A O 1
ATOM 646 N N . ASP A 1 83 ? -30.853 3.830 30.289 1.00 39.00 83 ASP A N 1
ATOM 647 C CA . ASP A 1 83 ? -30.719 3.553 31.725 1.00 39.00 83 ASP A CA 1
ATOM 648 C C . ASP A 1 83 ? -30.204 2.133 32.073 1.00 39.00 83 ASP A C 1
ATOM 650 O O . ASP A 1 83 ? -30.729 1.139 31.563 1.00 39.00 83 ASP A O 1
ATOM 654 N N . PRO A 1 84 ? -29.272 1.988 33.041 1.00 44.16 84 PRO A N 1
ATOM 655 C CA . PRO A 1 84 ? -28.787 0.689 33.528 1.00 44.16 84 PRO A CA 1
ATOM 656 C C . PRO A 1 84 ? -29.837 -0.175 34.250 1.00 44.16 84 PRO A C 1
ATOM 658 O O . PRO A 1 84 ? -29.521 -1.285 34.669 1.00 44.16 84 PRO A O 1
ATOM 661 N N . PHE A 1 85 ? -31.065 0.314 34.449 1.00 38.81 85 PHE A N 1
ATOM 662 C CA . PHE A 1 85 ? -32.075 -0.364 35.271 1.00 38.81 85 PHE A CA 1
ATOM 663 C C . PHE A 1 85 ? -32.864 -1.459 34.527 1.00 38.81 85 PHE A C 1
ATOM 665 O O . PHE A 1 85 ? -33.677 -2.141 35.140 1.00 38.81 85 PHE A O 1
ATOM 672 N N . GLN A 1 86 ? -32.629 -1.655 33.224 1.00 39.94 86 GLN A N 1
ATOM 673 C CA . GLN A 1 86 ? -33.256 -2.737 32.443 1.00 39.94 86 GLN A CA 1
ATOM 674 C C . GLN A 1 86 ? -32.292 -3.856 32.026 1.00 39.94 86 GLN A C 1
ATOM 676 O O . GLN A 1 86 ? -32.707 -4.791 31.353 1.00 39.94 86 GLN A O 1
ATOM 681 N N . VAL A 1 87 ? -31.022 -3.795 32.440 1.00 42.28 87 VAL A N 1
ATOM 682 C CA . VAL A 1 87 ? -30.036 -4.861 32.192 1.00 42.28 87 VAL A CA 1
ATOM 683 C C . VAL A 1 87 ? -29.602 -5.450 33.534 1.00 42.28 87 VAL A C 1
ATOM 685 O O . VAL A 1 87 ? -28.437 -5.391 33.920 1.00 42.28 87 VAL A O 1
ATOM 688 N N . SER A 1 88 ? -30.563 -5.958 34.302 1.00 34.44 88 SER A N 1
ATOM 689 C CA . SER A 1 88 ? -30.279 -6.866 35.411 1.00 34.44 88 SER A CA 1
ATOM 690 C C . SER A 1 88 ? -30.860 -8.221 35.041 1.00 34.44 88 SER A C 1
ATOM 692 O O . SER A 1 88 ? -32.029 -8.291 34.685 1.00 34.44 88 SER A O 1
ATOM 694 N N . GLU A 1 89 ? -30.004 -9.241 35.107 1.00 36.62 89 GLU A N 1
ATOM 695 C CA . GLU A 1 89 ? -30.314 -10.668 34.941 1.00 36.62 89 GLU A CA 1
ATOM 696 C C . GLU A 1 89 ? -30.706 -11.125 33.526 1.00 36.62 89 GLU A C 1
ATOM 698 O O . GLU A 1 89 ? -31.872 -11.352 33.262 1.00 36.62 89 GLU A O 1
ATOM 703 N N . GLU A 1 90 ? -29.719 -11.296 32.631 1.00 32.50 90 GLU A N 1
ATOM 704 C CA . GLU A 1 90 ? -29.670 -12.407 31.640 1.00 32.50 90 GLU A CA 1
ATOM 705 C C . GLU A 1 90 ? -28.397 -12.340 30.762 1.00 32.50 90 GLU A C 1
ATOM 707 O O . GLU A 1 90 ? -28.423 -12.342 29.536 1.00 32.50 90 GLU A O 1
ATOM 712 N N . SER A 1 91 ? -27.218 -12.238 31.383 1.00 32.22 91 SER A N 1
ATOM 713 C CA . SER A 1 91 ? -25.939 -12.460 30.670 1.00 32.22 91 SER A CA 1
ATOM 714 C C . SER A 1 91 ? -25.054 -13.495 31.363 1.00 32.22 91 SER A C 1
ATOM 716 O O . SER A 1 91 ? -23.827 -13.431 31.317 1.00 32.22 91 SER A O 1
ATOM 718 N N . GLU A 1 92 ? -25.698 -14.494 31.961 1.00 33.72 92 GLU A N 1
ATOM 719 C CA . GLU A 1 92 ? -25.089 -15.779 32.292 1.00 33.72 92 GLU A CA 1
ATOM 720 C C . GLU A 1 92 ? -25.775 -16.860 31.440 1.00 33.72 92 GLU A C 1
ATOM 722 O O . GLU A 1 92 ? -26.996 -16.893 31.381 1.00 33.72 92 GLU A O 1
ATOM 727 N N . PHE A 1 93 ? -24.971 -17.720 30.802 1.00 26.62 93 PHE A N 1
ATOM 728 C CA . PHE A 1 93 ? -25.311 -18.819 29.874 1.00 26.62 93 PHE A CA 1
ATOM 729 C C . PHE A 1 93 ? -25.416 -18.494 28.373 1.00 26.62 93 PHE A C 1
ATOM 731 O O . PHE A 1 93 ? -26.485 -18.437 27.781 1.00 26.62 93 PHE A O 1
ATOM 738 N N . LEU A 1 94 ? -24.252 -18.445 27.714 1.00 28.48 94 LEU A N 1
ATOM 739 C CA . LEU A 1 94 ? -24.103 -19.011 26.369 1.00 28.48 94 LEU A CA 1
ATOM 740 C C . LEU A 1 94 ? -23.206 -20.253 26.468 1.00 28.48 94 LEU A C 1
ATOM 742 O O . LEU A 1 94 ? -21.980 -20.142 26.454 1.00 28.48 94 LEU A O 1
ATOM 746 N N . MET A 1 95 ? -23.831 -21.422 26.602 1.00 29.95 95 MET A N 1
ATOM 747 C CA . MET A 1 95 ? -23.291 -22.694 26.116 1.00 29.95 95 MET A CA 1
ATOM 748 C C . MET A 1 95 ? -24.316 -23.274 25.134 1.00 29.95 95 MET A C 1
ATOM 750 O O . MET A 1 95 ? -25.513 -23.150 25.384 1.00 29.95 95 MET A O 1
ATOM 754 N N . ASP A 1 96 ? -23.810 -23.809 24.019 1.00 32.72 96 ASP A N 1
ATOM 755 C CA . ASP A 1 96 ? -24.525 -24.538 22.958 1.00 32.72 96 ASP A CA 1
ATOM 756 C C . ASP A 1 96 ? -25.637 -25.457 23.490 1.00 32.72 96 ASP A C 1
ATOM 758 O O . ASP A 1 96 ? -25.414 -26.168 24.468 1.00 32.72 96 ASP A O 1
ATOM 762 N N . ASP A 1 97 ? -26.796 -25.484 22.825 1.00 27.91 97 ASP A N 1
ATOM 763 C CA . ASP A 1 97 ? -27.208 -26.623 21.984 1.00 27.91 97 ASP A CA 1
ATOM 764 C C . ASP A 1 97 ? -28.585 -26.373 21.339 1.00 27.91 97 ASP A C 1
ATOM 766 O O . ASP A 1 97 ? -29.471 -25.774 21.941 1.00 27.91 97 ASP A O 1
ATOM 770 N N . ASP A 1 98 ? -28.692 -26.837 20.094 1.00 28.97 98 ASP A N 1
ATOM 771 C CA . ASP A 1 98 ? -29.848 -27.341 19.343 1.00 28.97 98 ASP A CA 1
ATOM 772 C C . ASP A 1 98 ? -31.253 -26.701 19.428 1.00 28.97 98 ASP A C 1
ATOM 774 O O . ASP A 1 98 ? -31.860 -26.441 20.464 1.00 28.97 98 ASP A O 1
ATOM 778 N N . ALA A 1 99 ? -31.809 -26.527 18.227 1.00 32.97 99 ALA A N 1
ATOM 779 C CA . ALA A 1 99 ? -33.187 -26.155 17.954 1.00 32.97 99 ALA A CA 1
ATOM 780 C C . ALA A 1 99 ? -34.166 -27.291 18.291 1.00 32.97 99 ALA A C 1
ATOM 782 O O . ALA A 1 99 ? -33.878 -28.435 17.964 1.00 32.97 99 ALA A O 1
ATOM 783 N N . ASP A 1 100 ? -35.341 -26.945 18.834 1.00 27.06 100 ASP A N 1
ATOM 784 C CA . ASP A 1 100 ? -36.631 -27.562 18.486 1.00 27.06 100 ASP A CA 1
ATOM 785 C C . ASP A 1 100 ? -37.831 -26.734 19.012 1.00 27.06 100 ASP A C 1
ATOM 787 O O . ASP A 1 100 ? -37.726 -25.933 19.940 1.00 27.06 100 ASP A O 1
ATOM 791 N N . GLU A 1 101 ? -38.958 -26.884 18.315 1.00 30.42 101 GLU A N 1
ATOM 792 C CA . GLU A 1 101 ? -40.160 -26.036 18.243 1.00 30.42 101 GLU A CA 1
ATOM 793 C C . GLU A 1 101 ? -41.169 -26.150 19.418 1.00 30.42 101 GLU A C 1
ATOM 795 O O . GLU A 1 101 ? -41.365 -27.236 19.957 1.00 30.42 101 GLU A O 1
ATOM 800 N N . LEU A 1 102 ? -41.916 -25.063 19.717 1.00 29.14 102 LEU A N 1
ATOM 801 C CA . LEU A 1 102 ? -43.403 -24.908 19.640 1.00 29.14 102 LEU A CA 1
ATOM 802 C C . LEU A 1 102 ? -43.957 -23.798 20.585 1.00 29.14 102 LEU A C 1
ATOM 804 O O . LEU A 1 102 ? -43.319 -23.470 21.584 1.00 29.14 102 LEU A O 1
ATOM 808 N N . PRO A 1 103 ? -45.122 -23.181 20.262 1.00 39.97 103 PRO A N 1
ATOM 809 C CA . PRO A 1 103 ? -45.619 -21.943 20.870 1.00 39.97 103 PRO A CA 1
ATOM 810 C C . PRO A 1 103 ? -46.665 -22.187 21.967 1.00 39.97 103 PRO A C 1
ATOM 812 O O . PRO A 1 103 ? -47.390 -23.177 21.902 1.00 39.97 103 PRO A O 1
ATOM 815 N N . ASP A 1 104 ? -46.835 -21.239 22.897 1.00 28.58 104 ASP A N 1
ATOM 816 C CA . ASP A 1 104 ? -48.103 -21.144 23.626 1.00 28.58 104 ASP A CA 1
ATOM 817 C C . ASP A 1 104 ? -48.466 -19.737 24.135 1.00 28.58 104 ASP A C 1
ATOM 819 O O . ASP A 1 104 ? -47.642 -18.832 24.260 1.00 28.58 104 ASP A O 1
ATOM 823 N N . GLU A 1 105 ? -49.769 -19.594 24.332 1.00 29.09 105 GLU A N 1
ATOM 824 C CA . GLU A 1 105 ? -50.634 -18.422 24.249 1.00 29.09 105 GLU A CA 1
ATOM 825 C C . GLU A 1 105 ? -50.778 -17.510 25.506 1.00 29.09 105 GLU A C 1
ATOM 827 O O . GLU A 1 105 ? -50.649 -17.935 26.649 1.00 29.09 105 GLU A O 1
ATOM 832 N N . ASN A 1 106 ? -51.259 -16.280 25.237 1.00 27.36 106 ASN A N 1
ATOM 833 C CA . ASN A 1 106 ? -52.171 -15.412 26.023 1.00 27.36 106 ASN A CA 1
ATOM 834 C C . ASN A 1 106 ? -51.702 -14.610 27.266 1.00 27.36 106 ASN A C 1
ATOM 836 O O . ASN A 1 106 ? -51.522 -15.128 28.363 1.00 27.36 106 ASN A O 1
ATOM 840 N N . GLY A 1 107 ? -51.768 -13.271 27.142 1.00 26.56 107 GLY A N 1
ATOM 841 C CA . GLY A 1 107 ? -51.879 -12.323 28.265 1.00 26.56 107 GLY A CA 1
ATOM 842 C C . GLY A 1 107 ? -51.835 -10.838 27.835 1.00 26.56 107 GLY A C 1
ATOM 843 O O . GLY A 1 107 ? -50.906 -10.474 27.122 1.00 26.56 107 GLY A O 1
ATOM 844 N N . PRO A 1 108 ? -52.807 -9.970 28.202 1.00 37.66 108 PRO A N 1
ATOM 845 C CA . PRO A 1 108 ? -53.038 -8.672 27.553 1.00 37.66 108 PRO A CA 1
ATOM 846 C C . PRO A 1 108 ? -52.320 -7.481 28.224 1.00 37.66 108 PRO A C 1
ATOM 848 O O . PRO A 1 108 ? -51.803 -7.596 29.328 1.00 37.66 108 PRO A O 1
ATOM 851 N N . VAL A 1 109 ? -52.408 -6.314 27.567 1.00 30.23 109 VAL A N 1
ATOM 852 C CA . VAL A 1 109 ? -52.571 -4.940 28.111 1.00 30.23 109 VAL A CA 1
ATOM 853 C C . VAL A 1 109 ? -51.610 -3.898 27.500 1.00 30.23 109 VAL A C 1
ATOM 855 O O . VAL A 1 109 ? -50.393 -3.954 27.616 1.00 30.23 109 VAL A O 1
ATOM 858 N N . LEU A 1 110 ? -52.250 -2.906 26.865 1.00 38.84 110 LEU A N 1
ATOM 859 C CA . LEU A 1 110 ? -51.768 -1.602 26.400 1.00 38.84 110 LEU A CA 1
ATOM 860 C C . LEU A 1 110 ? -50.716 -0.929 27.306 1.00 38.84 110 LEU A C 1
ATOM 862 O O . LEU A 1 110 ? -51.029 -0.592 28.445 1.00 38.84 110 LEU A O 1
ATOM 866 N N . ALA A 1 111 ? -49.583 -0.519 26.726 1.00 29.84 111 ALA A N 1
ATOM 867 C CA . ALA A 1 111 ? -48.921 0.750 27.051 1.00 29.84 111 ALA A CA 1
ATOM 868 C C . ALA A 1 111 ? -47.905 1.136 25.960 1.00 29.84 111 ALA A C 1
ATOM 870 O O . ALA A 1 111 ? -46.993 0.377 25.665 1.00 29.84 111 ALA A O 1
ATOM 871 N N . GLY A 1 112 ? -48.078 2.329 25.379 1.00 30.53 112 GLY A N 1
ATOM 872 C CA . GLY A 1 112 ? -47.024 3.146 24.765 1.00 30.53 112 GLY A CA 1
ATOM 873 C C . GLY A 1 112 ? -46.099 2.466 23.756 1.00 30.53 112 GLY A C 1
ATOM 874 O O . GLY A 1 112 ? -45.053 1.941 24.118 1.00 30.53 112 GLY A O 1
ATOM 875 N N . HIS A 1 113 ? -46.412 2.599 22.468 1.00 26.34 113 HIS A N 1
ATOM 876 C CA . HIS A 1 113 ? -45.486 2.295 21.378 1.00 26.34 113 HIS A CA 1
ATOM 877 C C . HIS A 1 113 ? -44.333 3.320 21.369 1.00 26.34 113 HIS A C 1
ATOM 879 O O . HIS A 1 113 ? -44.297 4.242 20.557 1.00 26.34 113 HIS A O 1
ATOM 885 N N . VAL A 1 114 ? -43.398 3.196 22.310 1.00 32.97 114 VAL A N 1
ATOM 886 C CA . VAL A 1 114 ? -42.056 3.747 22.147 1.00 32.97 114 VAL A CA 1
ATOM 887 C C . VAL A 1 114 ? -41.361 2.769 21.221 1.00 32.97 114 VAL A C 1
ATOM 889 O O . VAL A 1 114 ? -41.108 1.623 21.583 1.00 32.97 114 VAL A O 1
ATOM 892 N N . ILE A 1 115 ? -41.126 3.205 19.988 1.00 37.09 115 ILE A N 1
ATOM 893 C CA . ILE A 1 115 ? -40.323 2.472 19.015 1.00 37.09 115 ILE A CA 1
ATOM 894 C C . ILE A 1 115 ? -38.898 2.466 19.576 1.00 37.09 115 ILE A C 1
ATOM 896 O O . ILE A 1 115 ? -38.103 3.361 19.304 1.00 37.09 115 ILE A O 1
ATOM 900 N N . ILE A 1 116 ? -38.604 1.496 20.440 1.00 36.09 116 ILE A N 1
ATOM 901 C CA . ILE A 1 116 ? -37.254 1.201 20.903 1.00 36.09 116 ILE A CA 1
ATOM 902 C C . ILE A 1 116 ? -36.505 0.739 19.649 1.00 36.09 116 ILE A C 1
ATOM 904 O O . ILE A 1 116 ? -36.922 -0.254 19.040 1.00 36.09 116 ILE A O 1
ATOM 908 N N . PRO A 1 117 ? -35.454 1.445 19.191 1.00 37.97 117 PRO A N 1
ATOM 909 C CA . PRO A 1 117 ? -34.670 0.969 18.068 1.00 37.97 117 PRO A CA 1
ATOM 910 C C . PRO A 1 117 ? -34.081 -0.388 18.449 1.00 37.97 117 PRO A C 1
ATOM 912 O O . PRO A 1 117 ? -33.230 -0.512 19.329 1.00 37.97 117 PRO A O 1
ATOM 915 N N . LYS A 1 118 ? -34.596 -1.421 17.782 1.00 36.66 118 LYS A N 1
ATOM 916 C CA . LYS A 1 118 ? -34.102 -2.789 17.830 1.00 36.66 118 LYS A CA 1
ATOM 917 C C . LYS A 1 118 ? -32.598 -2.752 17.542 1.00 36.66 118 LYS A C 1
ATOM 919 O O . LYS A 1 118 ? -32.191 -2.271 16.487 1.00 36.66 118 LYS A O 1
ATOM 924 N N . ASN A 1 119 ? -31.819 -3.324 18.461 1.00 34.31 119 ASN A N 1
ATOM 925 C CA . ASN A 1 119 ? -30.381 -3.586 18.363 1.00 34.31 119 ASN A CA 1
ATOM 926 C C . ASN A 1 119 ? -29.440 -2.407 18.700 1.00 34.31 119 ASN A C 1
ATOM 928 O O . ASN A 1 119 ? -28.743 -1.884 17.832 1.00 34.31 119 ASN A O 1
ATOM 932 N N . ILE A 1 120 ? -29.269 -2.097 19.992 1.00 44.62 120 ILE A N 1
ATOM 933 C CA . ILE A 1 120 ? -28.002 -1.508 20.473 1.00 44.62 120 ILE A CA 1
ATOM 934 C C . ILE A 1 120 ? -26.975 -2.642 20.605 1.00 44.62 120 ILE A C 1
ATOM 936 O O . ILE A 1 120 ? -26.425 -2.917 21.665 1.00 44.62 120 ILE A O 1
ATOM 940 N N . ASN A 1 121 ? -26.748 -3.355 19.503 1.00 38.69 121 ASN A N 1
ATOM 941 C CA . ASN A 1 121 ? -25.558 -4.170 19.373 1.00 38.69 121 ASN A CA 1
ATOM 942 C C . ASN A 1 121 ? -24.418 -3.173 19.192 1.00 38.69 121 ASN A C 1
ATOM 944 O O . ASN A 1 121 ? -24.527 -2.274 18.352 1.00 38.69 121 ASN A O 1
ATOM 948 N N . ILE A 1 122 ? -23.362 -3.277 19.995 1.00 48.81 122 ILE A N 1
ATOM 949 C CA . ILE A 1 122 ? -22.156 -2.472 19.814 1.00 48.81 122 ILE A CA 1
ATOM 950 C C . ILE A 1 122 ? -21.600 -2.862 18.443 1.00 48.81 122 ILE A C 1
ATOM 952 O O . ILE A 1 122 ? -20.863 -3.835 18.306 1.00 48.81 122 ILE A O 1
ATOM 956 N N . GLN A 1 123 ? -22.033 -2.152 17.397 1.00 52.47 123 GLN A N 1
ATOM 957 C CA . GLN A 1 123 ? -21.553 -2.411 16.053 1.00 52.47 123 GLN A CA 1
ATOM 958 C C . GLN A 1 123 ? -20.048 -2.165 16.066 1.00 52.47 123 GLN A C 1
ATOM 960 O O . GLN A 1 123 ? -19.612 -1.148 16.627 1.00 52.47 123 GLN A O 1
ATOM 965 N N . PRO A 1 124 ? -19.254 -3.076 15.479 1.00 56.03 124 PRO A N 1
ATOM 966 C CA . PRO A 1 124 ? -17.830 -2.852 15.353 1.00 56.03 124 PRO A CA 1
ATOM 967 C C . PRO A 1 124 ? -17.613 -1.510 14.637 1.00 56.03 124 PRO A C 1
ATOM 969 O O . PRO A 1 124 ? -18.366 -1.183 13.711 1.00 56.03 124 PRO A O 1
ATOM 972 N N . PRO A 1 125 ? -16.634 -0.704 15.078 1.00 60.56 125 PRO A N 1
ATOM 973 C CA . PRO A 1 125 ? -16.371 0.599 14.490 1.00 60.56 125 PRO A CA 1
ATOM 974 C C . PRO A 1 125 ? -16.140 0.434 12.986 1.00 60.56 125 PRO A C 1
ATOM 976 O O . PRO A 1 125 ? -15.200 -0.228 12.558 1.00 60.56 125 PRO A O 1
ATOM 979 N N . ASN A 1 126 ? -17.026 1.030 12.190 1.00 71.06 126 ASN A N 1
ATOM 980 C CA . ASN A 1 126 ? -16.999 1.001 10.731 1.00 71.06 126 ASN A CA 1
ATOM 981 C C . ASN A 1 126 ? -16.770 2.419 10.201 1.00 71.06 126 ASN A C 1
ATOM 983 O O . ASN A 1 126 ? -17.241 3.386 10.804 1.00 71.06 126 ASN A O 1
ATOM 987 N N . LEU A 1 127 ? -16.102 2.565 9.050 1.00 69.12 127 LEU A N 1
ATOM 988 C CA . LEU A 1 127 ? -15.850 3.890 8.462 1.00 69.12 127 LEU A CA 1
ATOM 989 C C . LEU A 1 127 ? -17.149 4.666 8.195 1.00 69.12 127 LEU A C 1
ATOM 991 O O . LEU A 1 127 ? -17.195 5.872 8.416 1.00 69.12 127 LEU A O 1
ATOM 995 N N . HIS A 1 128 ? -18.225 3.977 7.809 1.00 77.62 128 HIS A N 1
ATOM 996 C CA . HIS A 1 128 ? -19.535 4.603 7.628 1.00 77.62 128 HIS A CA 1
ATOM 997 C C . HIS A 1 128 ? -20.108 5.154 8.946 1.00 77.62 128 HIS A C 1
ATOM 999 O O . HIS A 1 128 ? -20.570 6.289 9.001 1.00 77.62 128 HIS A O 1
ATOM 1005 N N . LEU A 1 129 ? -20.018 4.390 10.043 1.00 72.50 129 LEU A N 1
ATOM 1006 C CA . LEU A 1 129 ? -20.460 4.847 11.369 1.00 72.50 129 LEU A CA 1
ATOM 1007 C C . LEU A 1 129 ? -19.698 6.107 11.799 1.00 72.50 129 LEU A C 1
ATOM 1009 O O . LEU A 1 129 ? -20.268 7.023 12.385 1.00 72.50 129 LEU A O 1
ATOM 1013 N N . LEU A 1 130 ? -18.416 6.162 11.456 1.00 75.94 130 LEU A N 1
ATOM 1014 C CA . LEU A 1 130 ? -17.547 7.287 11.742 1.00 75.94 130 LEU A CA 1
ATOM 1015 C C . LEU A 1 130 ? -17.927 8.542 10.946 1.00 75.94 130 LEU A C 1
ATOM 1017 O O . LEU A 1 130 ? -17.991 9.634 11.513 1.00 75.94 130 LEU A O 1
ATOM 1021 N N . GLY A 1 131 ? -18.259 8.369 9.664 1.00 74.62 131 GLY A N 1
ATOM 1022 C CA . GLY A 1 131 ? -18.846 9.417 8.831 1.00 74.62 131 GLY A CA 1
ATOM 1023 C C . GLY A 1 131 ? -20.156 9.944 9.419 1.00 74.62 131 GLY A C 1
ATOM 1024 O O . GLY A 1 131 ? -20.349 11.152 9.518 1.00 74.62 131 GLY A O 1
ATOM 1025 N N . ASN A 1 132 ? -21.025 9.053 9.899 1.00 77.50 132 ASN A N 1
ATOM 1026 C CA . ASN A 1 132 ? -22.319 9.425 10.481 1.00 77.50 132 ASN A CA 1
ATOM 1027 C C . ASN A 1 132 ? -22.186 10.254 11.760 1.00 77.50 132 ASN A C 1
ATOM 1029 O O . ASN A 1 132 ? -23.048 11.083 12.039 1.00 77.50 132 ASN A O 1
ATOM 1033 N N . LEU A 1 133 ? -21.138 9.998 12.542 1.00 76.94 133 LEU A N 1
ATOM 1034 C CA . LEU A 1 133 ? -20.960 10.589 13.862 1.00 76.94 133 LEU A CA 1
ATOM 1035 C C . LEU A 1 133 ? -20.306 11.977 13.814 1.00 76.94 133 LEU A C 1
ATOM 1037 O O . LEU A 1 133 ? -20.612 12.824 14.649 1.00 76.94 133 LEU A O 1
ATOM 1041 N N . PHE A 1 134 ? -19.398 12.205 12.858 1.00 81.25 134 PHE A N 1
ATOM 1042 C CA . PHE A 1 134 ? -18.579 13.421 12.808 1.00 81.25 134 PHE A CA 1
ATOM 1043 C C . PHE A 1 134 ? -18.877 14.353 11.625 1.00 81.25 134 PHE A C 1
ATOM 1045 O O . PHE A 1 134 ? -18.447 15.506 11.665 1.00 81.25 134 PHE A O 1
ATOM 1052 N N . LEU A 1 135 ? -19.581 13.904 10.576 1.00 81.06 135 LEU A N 1
ATOM 1053 C CA . LEU A 1 135 ? -19.847 14.718 9.381 1.00 81.06 135 LEU A CA 1
ATOM 1054 C C . LEU A 1 135 ? -21.318 15.159 9.299 1.00 81.06 135 LEU A C 1
ATOM 1056 O O . LEU A 1 135 ? -22.240 14.418 9.631 1.00 81.06 135 LEU A O 1
ATOM 1060 N N . GLY A 1 136 ? -21.547 16.374 8.786 1.00 83.06 136 GLY A N 1
ATOM 1061 C CA . GLY A 1 136 ? -22.887 16.865 8.440 1.00 83.06 136 GLY A CA 1
ATOM 1062 C C . GLY A 1 136 ? -23.475 16.165 7.206 1.00 83.06 136 GLY A C 1
ATOM 1063 O O . GLY A 1 136 ? -22.747 15.541 6.436 1.00 83.06 136 GLY A O 1
ATOM 1064 N N . CYS A 1 137 ? -24.788 16.308 6.973 1.00 78.69 137 CYS A N 1
ATOM 1065 C CA . CYS A 1 137 ? -25.525 15.547 5.947 1.00 78.69 137 CYS A CA 1
ATOM 1066 C C . CYS A 1 137 ? -24.893 15.578 4.540 1.00 78.69 137 CYS A C 1
ATOM 1068 O O . CYS A 1 137 ? -24.800 14.532 3.903 1.00 78.69 137 CYS A O 1
ATOM 1070 N N . GLY A 1 138 ? -24.425 16.739 4.063 1.00 84.19 138 GLY A N 1
ATOM 1071 C CA . GLY A 1 138 ? -23.820 16.855 2.726 1.00 84.19 138 GLY A CA 1
ATOM 1072 C C . GLY A 1 138 ? -22.418 16.242 2.622 1.00 84.19 138 GLY A C 1
ATOM 1073 O O . GLY A 1 138 ? -22.129 15.491 1.695 1.00 84.19 138 GLY A O 1
ATOM 1074 N N . VAL A 1 139 ? -21.547 16.514 3.599 1.00 87.19 139 VAL A N 1
ATOM 1075 C CA . VAL A 1 139 ? -20.161 16.004 3.603 1.00 87.19 139 VAL A CA 1
ATOM 1076 C C . VAL A 1 139 ? -20.136 14.495 3.846 1.00 87.19 139 VAL A C 1
ATOM 1078 O O . VAL A 1 139 ? -19.297 13.801 3.284 1.00 87.19 139 VAL A O 1
ATOM 1081 N N . ARG A 1 140 ? -21.090 13.972 4.624 1.00 85.19 140 ARG A N 1
ATOM 1082 C CA . ARG A 1 140 ? -21.276 12.536 4.852 1.00 85.19 140 ARG A CA 1
ATOM 1083 C C . ARG A 1 140 ? -21.543 11.782 3.549 1.00 85.19 140 ARG A C 1
ATOM 1085 O O . ARG A 1 140 ? -20.863 10.802 3.277 1.00 85.19 140 ARG A O 1
ATOM 1092 N N . GLN A 1 141 ? -22.486 12.256 2.732 1.00 87.31 141 GLN A N 1
ATOM 1093 C CA . GLN A 1 141 ? -22.784 11.625 1.441 1.00 87.31 141 GLN A CA 1
ATOM 1094 C C . GLN A 1 141 ? -21.567 11.648 0.513 1.00 87.31 141 GLN A C 1
ATOM 1096 O O . GLN A 1 141 ? -21.252 10.640 -0.112 1.00 87.31 141 GLN A O 1
ATOM 1101 N N . LEU A 1 142 ? -20.848 12.774 0.463 1.00 89.94 142 LEU A N 1
ATOM 1102 C CA . LEU A 1 142 ? -19.613 12.877 -0.313 1.00 89.94 142 LEU A CA 1
ATOM 1103 C C . LEU A 1 142 ? -18.545 11.891 0.184 1.00 89.94 142 LEU A C 1
ATOM 1105 O O . LEU A 1 142 ? -17.899 11.232 -0.625 1.00 89.94 142 LEU A O 1
ATOM 1109 N N . PHE A 1 143 ? -18.381 11.761 1.500 1.00 87.69 143 PHE A N 1
ATOM 1110 C CA . PHE A 1 143 ? -17.449 10.818 2.111 1.00 87.69 143 PHE A CA 1
ATOM 1111 C C . PHE A 1 143 ? -17.798 9.363 1.776 1.00 87.69 143 PHE A C 1
ATOM 1113 O O . PHE A 1 143 ? -16.921 8.618 1.347 1.00 87.69 143 PHE A O 1
ATOM 1120 N N . ASP A 1 144 ? -19.071 8.977 1.888 1.00 86.81 144 ASP A N 1
ATOM 1121 C CA . ASP A 1 144 ? -19.530 7.633 1.529 1.00 86.81 144 ASP A CA 1
ATOM 1122 C C . ASP A 1 144 ? -19.298 7.336 0.035 1.00 86.81 144 ASP A C 1
ATOM 1124 O O . ASP A 1 144 ? -18.813 6.259 -0.312 1.00 86.81 144 ASP A O 1
ATOM 1128 N N . ILE A 1 145 ? -19.561 8.301 -0.856 1.00 90.56 145 ILE A N 1
ATOM 1129 C CA . ILE A 1 145 ? -19.285 8.163 -2.297 1.00 90.56 145 ILE A CA 1
ATOM 1130 C C . ILE A 1 145 ? -17.786 7.972 -2.549 1.00 90.56 145 ILE A C 1
ATOM 1132 O O . ILE A 1 145 ? -17.402 7.074 -3.299 1.00 90.56 145 ILE A O 1
ATOM 1136 N N . ILE A 1 146 ? -16.932 8.785 -1.918 1.00 90.00 146 ILE A N 1
ATOM 1137 C CA . ILE A 1 146 ? -15.473 8.675 -2.055 1.00 90.00 146 ILE A CA 1
ATOM 1138 C C . ILE A 1 146 ? -14.990 7.308 -1.562 1.00 90.00 146 ILE A C 1
ATOM 1140 O O . ILE A 1 146 ? -14.195 6.667 -2.250 1.00 90.00 146 ILE A O 1
ATOM 1144 N N . LEU A 1 147 ? -15.496 6.829 -0.421 1.00 87.25 147 LEU A N 1
ATOM 1145 C CA . LEU A 1 147 ? -15.162 5.503 0.096 1.00 87.25 147 LEU A CA 1
ATOM 1146 C C . LEU A 1 147 ? -15.555 4.396 -0.884 1.00 87.25 147 LEU A C 1
ATOM 1148 O O . LEU A 1 147 ? -14.742 3.518 -1.166 1.00 87.25 147 LEU A O 1
ATOM 1152 N N . VAL A 1 148 ? -16.771 4.437 -1.434 1.00 89.62 148 VAL A N 1
ATOM 1153 C CA . VAL A 1 148 ? -17.232 3.442 -2.415 1.00 89.62 148 VAL A CA 1
ATOM 1154 C C . VAL A 1 148 ? -16.359 3.465 -3.669 1.00 89.62 148 VAL A C 1
ATOM 1156 O O . VAL A 1 148 ? -15.926 2.408 -4.127 1.00 89.62 148 VAL A O 1
ATOM 1159 N N . LEU A 1 149 ? -16.041 4.650 -4.199 1.00 90.38 149 LEU A N 1
ATOM 1160 C CA . LEU A 1 149 ? -15.147 4.794 -5.350 1.00 90.38 149 LEU A CA 1
ATOM 1161 C C . LEU A 1 149 ? -13.750 4.233 -5.060 1.00 90.38 149 LEU A C 1
ATOM 1163 O O . LEU A 1 149 ? -13.194 3.519 -5.892 1.00 90.38 149 LEU A O 1
ATOM 1167 N N . GLN A 1 150 ? -13.204 4.501 -3.872 1.00 87.25 150 GLN A N 1
ATOM 1168 C CA . GLN A 1 150 ? -11.913 3.966 -3.449 1.00 87.25 150 GLN A CA 1
ATOM 1169 C C . GLN A 1 150 ? -11.935 2.435 -3.357 1.00 87.25 150 GLN A C 1
ATOM 1171 O O . GLN A 1 150 ? -11.021 1.781 -3.860 1.00 87.25 150 GLN A O 1
ATOM 1176 N N . PHE A 1 151 ? -12.973 1.844 -2.757 1.00 85.81 151 PHE A N 1
ATOM 1177 C CA . PHE A 1 151 ? -13.111 0.388 -2.688 1.00 85.81 151 PHE A CA 1
ATOM 1178 C C . PHE A 1 151 ? -13.272 -0.241 -4.074 1.00 85.81 151 PHE A C 1
ATOM 1180 O O . PHE A 1 151 ? -12.631 -1.255 -4.349 1.00 85.81 151 PHE A O 1
ATOM 1187 N N . MET A 1 152 ? -14.059 0.367 -4.967 1.00 89.44 152 MET A N 1
ATOM 1188 C CA . MET A 1 152 ? -14.176 -0.101 -6.351 1.00 89.44 152 MET A CA 1
ATOM 1189 C C . MET A 1 152 ? -12.831 -0.052 -7.078 1.00 89.44 152 MET A C 1
ATOM 1191 O O . MET A 1 152 ? -12.454 -1.038 -7.706 1.00 89.44 152 MET A O 1
ATOM 1195 N N . ALA A 1 153 ? -12.079 1.045 -6.951 1.00 88.31 153 ALA A N 1
ATOM 1196 C CA . ALA A 1 153 ? -10.754 1.164 -7.555 1.00 88.31 153 ALA A CA 1
ATOM 1197 C C . ALA A 1 153 ? -9.804 0.061 -7.060 1.00 88.31 153 ALA A C 1
ATOM 1199 O O . ALA A 1 153 ? -9.165 -0.604 -7.872 1.00 88.31 153 ALA A O 1
ATOM 1200 N N . LEU A 1 154 ? -9.773 -0.203 -5.748 1.00 83.69 154 LEU A N 1
ATOM 1201 C CA . LEU A 1 154 ? -8.954 -1.272 -5.169 1.00 83.69 154 LEU A CA 1
ATOM 1202 C C . LEU A 1 154 ? -9.351 -2.664 -5.679 1.00 83.69 154 LEU A C 1
ATOM 1204 O O . LEU A 1 154 ? -8.478 -3.466 -6.010 1.00 83.69 154 LEU A O 1
ATOM 1208 N N . LEU A 1 155 ? -10.651 -2.957 -5.770 1.00 85.56 155 LEU A N 1
ATOM 1209 C CA . LEU A 1 155 ? -11.139 -4.240 -6.285 1.00 85.56 155 LEU A CA 1
ATOM 1210 C C . LEU A 1 155 ? -10.781 -4.434 -7.761 1.00 85.56 155 LEU A C 1
ATOM 1212 O O . LEU A 1 155 ? -10.345 -5.519 -8.142 1.00 85.56 155 LEU A O 1
ATOM 1216 N N . ILE A 1 156 ? -10.907 -3.381 -8.572 1.00 87.81 156 ILE A N 1
ATOM 1217 C CA . ILE A 1 156 ? -10.501 -3.408 -9.980 1.00 87.81 156 ILE A CA 1
ATOM 1218 C C . ILE A 1 156 ? -8.999 -3.689 -10.076 1.00 87.81 156 ILE A C 1
ATOM 1220 O O . ILE A 1 156 ? -8.608 -4.636 -10.760 1.00 87.81 156 ILE A O 1
ATOM 1224 N N . SER A 1 157 ? -8.163 -2.953 -9.339 1.00 84.00 157 SER A N 1
ATOM 1225 C CA . SER A 1 157 ? -6.710 -3.161 -9.335 1.00 84.00 157 SER A CA 1
ATOM 1226 C C . SER A 1 157 ? -6.321 -4.582 -8.921 1.00 84.00 157 SER A C 1
ATOM 1228 O O . SER A 1 157 ? -5.489 -5.199 -9.582 1.00 84.00 157 SER A O 1
ATOM 1230 N N . TYR A 1 158 ? -6.944 -5.140 -7.878 1.00 84.00 158 TYR A N 1
ATOM 1231 C CA . TYR A 1 158 ? -6.672 -6.516 -7.455 1.00 84.00 158 TYR A CA 1
ATOM 1232 C C . TYR A 1 158 ? -7.165 -7.565 -8.448 1.00 84.00 158 TYR A C 1
ATOM 1234 O O . TYR A 1 158 ? -6.488 -8.575 -8.641 1.00 84.00 158 TYR A O 1
ATOM 1242 N N . SER A 1 159 ? -8.305 -7.333 -9.101 1.00 86.50 159 SER A N 1
ATOM 1243 C CA . SER A 1 159 ? -8.807 -8.243 -10.132 1.00 86.50 159 SER A CA 1
ATOM 1244 C C . SER A 1 159 ? -7.880 -8.297 -11.348 1.00 86.50 159 SER A C 1
ATOM 1246 O O . SER A 1 159 ? -7.558 -9.388 -11.815 1.00 86.50 159 SER A O 1
ATOM 1248 N N . LEU A 1 160 ? -7.386 -7.138 -11.797 1.00 84.12 160 LEU A N 1
ATOM 1249 C CA . LEU A 1 160 ? -6.473 -7.025 -12.932 1.00 84.12 160 LEU A CA 1
ATOM 1250 C C . LEU A 1 160 ? -5.116 -7.648 -12.605 1.00 84.12 160 LEU A C 1
ATOM 1252 O O . LEU A 1 160 ? -4.721 -8.598 -13.276 1.00 84.12 160 LEU A O 1
ATOM 1256 N N . ALA A 1 161 ? -4.467 -7.206 -11.524 1.00 81.81 161 ALA A N 1
ATOM 1257 C CA . ALA A 1 161 ? -3.156 -7.720 -11.125 1.00 81.81 161 ALA A CA 1
ATOM 1258 C C . ALA A 1 161 ? -3.183 -9.231 -10.833 1.00 81.81 161 ALA A C 1
ATOM 1260 O O . ALA A 1 161 ? -2.259 -9.957 -11.192 1.00 81.81 161 ALA A O 1
ATOM 1261 N N . GLY A 1 162 ? -4.260 -9.724 -10.208 1.00 82.44 162 GLY A N 1
ATOM 1262 C CA . GLY A 1 162 ? -4.462 -11.155 -9.996 1.00 82.44 162 GLY A CA 1
ATOM 1263 C C . GLY A 1 162 ? -4.565 -11.910 -11.319 1.00 82.44 162 GLY A C 1
ATOM 1264 O O . GLY A 1 162 ? -3.816 -12.857 -11.547 1.00 82.44 162 GLY A O 1
ATOM 1265 N N . SER A 1 163 ? -5.451 -11.471 -12.216 1.00 86.06 163 SER A N 1
ATOM 1266 C CA . SER A 1 163 ? -5.652 -12.123 -13.515 1.00 86.06 163 SER A CA 1
ATOM 1267 C C . SER A 1 163 ? -4.406 -12.119 -14.406 1.00 86.06 163 SER A C 1
ATOM 1269 O O . SER A 1 163 ? -4.157 -13.110 -15.087 1.00 86.06 163 SER A O 1
ATOM 1271 N N . GLU A 1 164 ? -3.598 -11.057 -14.362 1.00 82.69 164 GLU A N 1
ATOM 1272 C CA . GLU A 1 164 ? -2.324 -10.959 -15.079 1.00 82.69 164 GLU A CA 1
ATOM 1273 C C . GLU A 1 164 ? -1.316 -11.983 -14.546 1.00 82.69 164 GLU A C 1
ATOM 1275 O O . GLU A 1 164 ? -0.739 -12.742 -15.321 1.00 82.69 164 GLU A O 1
ATOM 1280 N N . ALA A 1 165 ? -1.173 -12.091 -13.220 1.00 82.19 165 ALA A N 1
ATOM 1281 C CA . ALA A 1 165 ? -0.276 -13.067 -12.604 1.00 82.19 165 ALA A CA 1
ATOM 1282 C C . ALA A 1 165 ? -0.668 -14.519 -12.940 1.00 82.19 165 ALA A C 1
ATOM 1284 O O . ALA A 1 165 ? 0.195 -15.334 -13.272 1.00 82.19 165 ALA A O 1
ATOM 1285 N N . TYR A 1 166 ? -1.965 -14.848 -12.895 1.00 82.81 166 TYR A N 1
ATOM 1286 C CA . TYR A 1 166 ? -2.450 -16.178 -13.284 1.00 82.81 166 TYR A CA 1
ATOM 1287 C C . TYR A 1 166 ? -2.343 -16.426 -14.794 1.00 82.81 166 TYR A C 1
ATOM 1289 O O . TYR A 1 166 ? -2.029 -17.545 -15.197 1.00 82.81 166 TYR A O 1
ATOM 1297 N N . GLY A 1 167 ? -2.553 -15.405 -15.629 1.00 83.25 167 GLY A N 1
ATOM 1298 C CA . GLY A 1 167 ? -2.366 -15.502 -17.079 1.00 83.25 167 GLY A CA 1
ATOM 1299 C C . GLY A 1 167 ? -0.932 -15.810 -17.465 1.00 83.25 167 GLY A C 1
ATOM 1300 O O . GLY A 1 167 ? -0.694 -16.755 -18.218 1.00 83.25 167 GLY A O 1
ATOM 1301 N N . SER A 1 168 ? 0.023 -15.117 -16.851 1.00 82.12 168 SER A N 1
ATOM 1302 C CA . SER A 1 168 ? 1.451 -15.374 -17.040 1.00 82.12 168 SER A CA 1
ATOM 1303 C C . SER A 1 168 ? 1.874 -16.764 -16.555 1.00 82.12 168 SER A C 1
ATOM 1305 O O . SER A 1 168 ? 2.742 -17.382 -17.164 1.00 82.12 168 SER A O 1
ATOM 1307 N N . LEU A 1 169 ? 1.246 -17.296 -15.499 1.00 83.50 169 LEU A N 1
ATOM 1308 C CA . LEU A 1 169 ? 1.537 -18.643 -14.994 1.00 83.50 169 LEU A CA 1
ATOM 1309 C C . LEU A 1 169 ? 1.007 -19.753 -15.917 1.00 83.50 169 LEU A C 1
ATOM 1311 O O . LEU A 1 169 ? 1.654 -20.786 -16.073 1.00 83.50 169 LEU A O 1
ATOM 1315 N N . ILE A 1 170 ? -0.180 -19.559 -16.497 1.00 85.38 170 ILE A N 1
ATOM 1316 C CA . ILE A 1 170 ? -0.859 -20.560 -17.339 1.00 85.38 170 ILE A CA 1
ATOM 1317 C C . ILE A 1 170 ? -0.443 -20.424 -18.819 1.00 85.38 170 ILE A C 1
ATOM 1319 O O . ILE A 1 170 ? -0.609 -21.361 -19.596 1.00 85.38 170 ILE A O 1
ATOM 1323 N N . GLY A 1 171 ? 0.129 -19.282 -19.213 1.00 83.12 171 GLY A N 1
ATOM 1324 C CA . GLY A 1 171 ? 0.507 -18.984 -20.597 1.00 83.12 171 GLY A CA 1
ATOM 1325 C C . GLY A 1 171 ? -0.687 -18.627 -21.488 1.00 83.12 171 GLY A C 1
ATOM 1326 O O . GLY A 1 171 ? -0.643 -18.860 -22.693 1.00 83.12 171 GLY A O 1
ATOM 1327 N N . ILE A 1 172 ? -1.770 -18.103 -20.902 1.00 84.56 172 ILE A N 1
ATOM 1328 C CA . ILE A 1 172 ? -2.989 -17.681 -21.610 1.00 84.56 172 ILE A CA 1
ATOM 1329 C C . ILE A 1 172 ? -3.168 -16.173 -21.430 1.00 84.56 172 ILE A C 1
ATOM 1331 O O . ILE A 1 172 ? -2.929 -15.640 -20.346 1.00 84.56 172 ILE A O 1
ATOM 1335 N N . ASP A 1 173 ? -3.656 -15.497 -22.473 1.00 81.38 173 ASP A N 1
ATOM 1336 C CA . ASP A 1 173 ? -3.991 -14.075 -22.416 1.00 81.38 173 ASP A CA 1
ATOM 1337 C C . ASP A 1 173 ? -4.926 -13.761 -21.238 1.00 81.38 173 ASP A 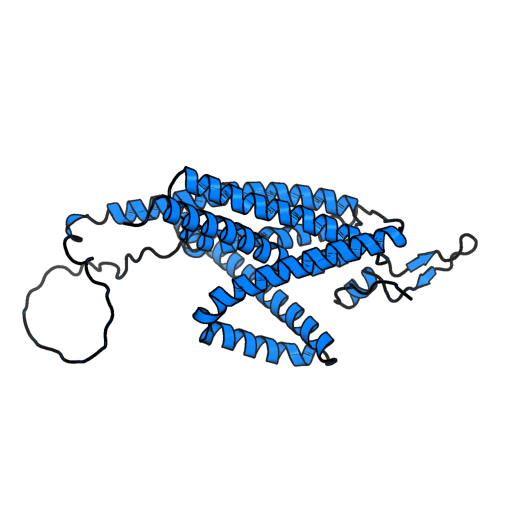C 1
ATOM 1339 O O . ASP A 1 173 ? -6.056 -14.260 -21.145 1.00 81.38 173 ASP A O 1
ATOM 1343 N N . TYR A 1 174 ? -4.478 -12.853 -20.368 1.00 80.62 174 TYR A N 1
ATOM 1344 C CA . TYR A 1 174 ? -5.176 -12.468 -19.137 1.00 80.62 174 TYR A CA 1
ATOM 1345 C C . TYR A 1 174 ? -6.612 -11.977 -19.382 1.00 80.62 174 TYR A C 1
ATOM 1347 O O . TYR A 1 174 ? -7.473 -12.145 -18.520 1.00 80.62 174 TYR A O 1
ATOM 1355 N N . ARG A 1 175 ? -6.916 -11.443 -20.576 1.00 81.62 175 ARG A N 1
ATOM 1356 C CA . ARG A 1 175 ? -8.253 -10.943 -20.956 1.00 81.62 175 ARG A CA 1
ATOM 1357 C C . ARG A 1 175 ? -9.361 -11.980 -20.767 1.00 81.62 175 ARG A C 1
ATOM 1359 O O . ARG A 1 175 ? -10.459 -11.619 -20.352 1.00 81.62 175 ARG A O 1
ATOM 1366 N N . TYR A 1 176 ? -9.076 -13.253 -21.040 1.00 84.50 176 TYR A N 1
ATOM 1367 C CA . TYR A 1 176 ? -10.047 -14.340 -20.870 1.00 84.50 176 TYR A CA 1
ATOM 1368 C C . TYR A 1 176 ? -10.127 -14.843 -19.423 1.00 84.50 176 TYR A C 1
ATOM 1370 O O . TYR A 1 176 ? -11.141 -15.408 -19.016 1.00 84.50 176 TYR A O 1
ATOM 1378 N N . ILE A 1 177 ? -9.080 -14.606 -18.633 1.00 87.44 177 ILE A N 1
ATOM 1379 C CA . ILE A 1 177 ? -8.971 -15.053 -17.242 1.00 87.44 177 ILE A CA 1
ATOM 1380 C C . ILE A 1 177 ? -9.681 -14.086 -16.295 1.00 87.44 177 ILE A C 1
ATOM 1382 O O . ILE A 1 177 ? -10.267 -14.546 -15.319 1.00 87.44 177 ILE A O 1
ATOM 1386 N N . ILE A 1 178 ? -9.704 -12.780 -16.599 1.00 87.38 178 ILE A N 1
ATOM 1387 C CA . ILE A 1 178 ? -10.360 -11.744 -15.777 1.00 87.38 178 ILE A CA 1
ATOM 1388 C C . ILE A 1 178 ? -11.760 -12.162 -15.288 1.00 87.38 178 ILE A C 1
ATOM 1390 O O . ILE A 1 178 ? -11.960 -12.201 -14.072 1.00 87.38 178 ILE A O 1
ATOM 1394 N N . PRO A 1 179 ? -12.743 -12.485 -16.158 1.00 89.19 179 PRO A N 1
ATOM 1395 C CA . PRO A 1 179 ? -14.092 -12.791 -15.687 1.00 89.19 179 PRO A CA 1
ATOM 1396 C C . PRO A 1 179 ? -14.114 -14.047 -14.812 1.00 89.19 179 PRO A C 1
ATOM 1398 O O . PRO A 1 179 ? -14.746 -14.042 -13.761 1.00 89.19 179 PRO A O 1
ATOM 1401 N N . MET A 1 180 ? -13.390 -15.100 -15.198 1.00 89.56 180 MET A N 1
ATOM 1402 C CA . MET A 1 180 ? -13.326 -16.344 -14.428 1.00 89.56 180 MET A CA 1
ATOM 1403 C C . MET A 1 180 ? -12.725 -16.103 -13.037 1.00 89.56 180 MET A C 1
ATOM 1405 O O . MET A 1 180 ? -13.295 -16.528 -12.033 1.00 89.56 180 MET A O 1
ATOM 1409 N N . PHE A 1 181 ? -11.636 -15.335 -12.976 1.00 88.19 181 PHE A N 1
ATOM 1410 C CA . PHE A 1 181 ? -10.966 -14.958 -11.740 1.00 88.19 181 PHE A CA 1
ATOM 1411 C C . PHE A 1 181 ? -11.889 -14.173 -10.803 1.00 88.19 181 PHE A C 1
ATOM 1413 O O . PHE A 1 181 ? -12.010 -14.519 -9.628 1.00 88.19 181 PHE A O 1
ATOM 1420 N N . VAL A 1 182 ? -12.589 -13.158 -11.323 1.00 90.56 182 VAL A N 1
ATOM 1421 C CA . VAL A 1 182 ? -13.526 -12.347 -10.532 1.00 90.56 182 VAL A CA 1
ATOM 1422 C C . VAL A 1 182 ? -14.669 -13.203 -9.997 1.00 90.56 182 VAL A C 1
ATOM 1424 O O . VAL A 1 182 ? -14.940 -13.156 -8.802 1.00 90.56 182 VAL A O 1
ATOM 1427 N N . TRP A 1 183 ? -15.303 -14.025 -10.837 1.00 91.25 183 TRP A N 1
ATOM 1428 C CA . TRP A 1 183 ? -16.419 -14.873 -10.411 1.00 91.25 183 TRP A CA 1
ATOM 1429 C C . TRP A 1 183 ? -16.017 -15.857 -9.312 1.00 91.25 183 TRP A C 1
ATOM 1431 O O . TRP A 1 183 ? -16.705 -15.953 -8.296 1.00 91.25 183 TRP A O 1
ATOM 1441 N N . VAL A 1 184 ? -14.888 -16.552 -9.475 1.00 89.69 184 VAL A N 1
ATOM 1442 C CA . VAL A 1 184 ? -14.394 -17.502 -8.468 1.00 89.69 184 VAL A CA 1
ATOM 1443 C C . VAL A 1 184 ? -14.062 -16.788 -7.161 1.00 89.69 184 VAL A C 1
ATOM 1445 O O . VAL A 1 184 ? -14.468 -17.244 -6.094 1.00 89.69 184 VAL A O 1
ATOM 1448 N N . LEU A 1 185 ? -13.366 -15.651 -7.226 1.00 85.81 185 LEU A N 1
ATOM 1449 C CA . LEU A 1 185 ? -12.950 -14.913 -6.037 1.00 85.81 185 LEU A CA 1
ATOM 1450 C C . LEU A 1 185 ? -14.148 -14.275 -5.315 1.00 85.81 185 LEU A C 1
ATOM 1452 O O . LEU A 1 185 ? -14.208 -14.304 -4.087 1.00 85.81 185 LEU A O 1
ATOM 1456 N N . SER A 1 186 ? -15.144 -13.779 -6.054 1.00 87.38 186 SER A N 1
ATOM 1457 C CA . SER A 1 186 ? -16.409 -13.302 -5.488 1.00 87.38 186 SER A CA 1
ATOM 1458 C C . SER A 1 186 ? -17.190 -14.424 -4.803 1.00 87.38 186 SER A C 1
ATOM 1460 O O . SER A 1 186 ? -17.623 -14.242 -3.666 1.00 87.38 186 SER A O 1
ATOM 1462 N N . LEU A 1 187 ? -17.328 -15.594 -5.437 1.00 88.00 187 LEU A N 1
ATOM 1463 C CA . LEU A 1 187 ? -17.991 -16.753 -4.825 1.00 88.00 187 LEU A CA 1
ATOM 1464 C C . LEU A 1 187 ? -17.263 -17.201 -3.553 1.00 88.00 187 LEU A C 1
ATOM 1466 O O . LEU A 1 187 ? -17.899 -17.432 -2.527 1.00 88.00 187 LEU A O 1
ATOM 1470 N N . LEU A 1 188 ? -15.931 -17.256 -3.590 1.00 84.00 188 LEU A N 1
ATOM 1471 C CA . LEU A 1 188 ? -15.115 -17.602 -2.431 1.00 84.00 188 LEU A CA 1
ATOM 1472 C C . LEU A 1 188 ? -15.358 -16.630 -1.267 1.00 84.00 188 LEU A C 1
ATOM 1474 O O . LEU A 1 188 ? -15.586 -17.070 -0.144 1.00 84.00 188 LEU A O 1
ATOM 1478 N N . ILE A 1 189 ? -15.353 -15.317 -1.519 1.00 83.12 189 ILE A N 1
ATOM 1479 C CA . ILE A 1 189 ? -15.586 -14.307 -0.475 1.00 83.12 189 ILE A CA 1
ATOM 1480 C C . ILE A 1 189 ? -16.988 -14.442 0.129 1.00 83.12 189 ILE A C 1
ATOM 1482 O O . ILE A 1 189 ? -17.123 -14.369 1.349 1.00 83.12 189 ILE A O 1
ATOM 1486 N N . VAL A 1 190 ? -18.018 -14.658 -0.696 1.00 85.75 190 VAL A N 1
ATOM 1487 C CA . VAL A 1 190 ? -19.410 -14.761 -0.229 1.00 85.75 190 VAL A CA 1
ATOM 1488 C C . VAL A 1 190 ? -19.636 -16.025 0.603 1.00 85.75 190 VAL A C 1
ATOM 1490 O O . VAL A 1 190 ? -20.245 -15.946 1.667 1.00 85.75 190 VAL A O 1
ATOM 1493 N N . PHE A 1 191 ? -19.138 -17.179 0.153 1.00 85.44 191 PHE A N 1
ATOM 1494 C CA . PHE A 1 191 ? -19.427 -18.466 0.796 1.00 85.44 191 PHE A CA 1
ATOM 1495 C C . PHE A 1 191 ? -18.413 -18.878 1.870 1.00 85.44 191 PHE A C 1
ATOM 1497 O O . PHE A 1 191 ? -18.768 -19.608 2.791 1.00 85.44 191 PHE A O 1
ATOM 1504 N N . ALA A 1 192 ? -17.161 -18.423 1.785 1.00 79.00 192 ALA A N 1
ATOM 1505 C CA . ALA A 1 192 ? -16.065 -18.912 2.625 1.00 79.00 192 ALA A CA 1
ATOM 1506 C C . ALA A 1 192 ? -15.448 -17.832 3.528 1.00 79.00 192 ALA A C 1
ATOM 1508 O O . ALA A 1 192 ? -14.312 -17.986 3.978 1.00 79.00 192 ALA A O 1
ATOM 1509 N N . LEU A 1 193 ? -16.174 -16.753 3.843 1.00 72.69 193 LEU A N 1
ATOM 1510 C CA . LEU A 1 193 ? -15.646 -15.630 4.631 1.00 72.69 193 LEU A CA 1
ATOM 1511 C C . LEU A 1 193 ? -15.038 -16.065 5.980 1.00 72.69 193 LEU A C 1
ATOM 1513 O O . LEU A 1 193 ? -13.982 -15.570 6.373 1.00 72.69 193 LEU A O 1
ATOM 1517 N N . GLN A 1 194 ? -15.668 -17.029 6.663 1.00 73.06 194 GLN A N 1
ATOM 1518 C CA . GLN A 1 194 ? -15.171 -17.580 7.932 1.00 73.06 194 GLN A CA 1
ATOM 1519 C C . GLN A 1 194 ? -13.847 -18.345 7.770 1.00 73.06 194 GLN A C 1
ATOM 1521 O O . GLN A 1 194 ? -12.982 -18.271 8.640 1.00 73.06 194 GLN A O 1
ATOM 1526 N N . PHE A 1 195 ? -13.650 -19.025 6.638 1.00 76.31 195 PHE A N 1
ATOM 1527 C CA . PHE A 1 195 ? -12.417 -19.754 6.332 1.00 76.31 195 PHE A CA 1
ATOM 1528 C C . PHE A 1 195 ? -11.304 -18.827 5.819 1.00 76.31 195 PHE A C 1
ATOM 1530 O O . PHE A 1 195 ? -10.125 -19.037 6.097 1.00 76.31 195 PHE A O 1
ATOM 1537 N N . ILE A 1 196 ? -11.668 -17.761 5.105 1.00 71.94 196 ILE A N 1
ATOM 1538 C CA . ILE A 1 196 ? -10.720 -16.800 4.532 1.00 71.94 196 ILE A CA 1
ATOM 1539 C C . ILE A 1 196 ? -9.968 -16.035 5.626 1.00 71.94 196 ILE A C 1
ATOM 1541 O O . ILE A 1 196 ? -8.781 -15.764 5.460 1.00 71.94 196 ILE A O 1
ATOM 1545 N N . GLN A 1 197 ? -10.600 -15.712 6.760 1.00 67.44 197 GLN A N 1
ATOM 1546 C CA . GLN A 1 197 ? -9.962 -14.924 7.826 1.00 67.44 197 GLN A CA 1
ATOM 1547 C C . GLN A 1 197 ? -8.622 -15.501 8.341 1.00 67.44 197 GLN A C 1
ATOM 1549 O O . GLN A 1 197 ? -7.630 -14.763 8.332 1.00 67.44 197 GLN A O 1
ATOM 1554 N N . PRO A 1 198 ? -8.525 -16.779 8.768 1.00 71.00 198 PRO A N 1
ATOM 1555 C CA . PRO A 1 198 ? -7.244 -17.362 9.174 1.00 71.00 198 PRO A CA 1
ATOM 1556 C C . PRO A 1 198 ? -6.274 -17.527 7.995 1.00 71.00 198 PRO A C 1
ATOM 1558 O O . PRO A 1 198 ? -5.077 -17.268 8.142 1.00 71.00 198 PRO A O 1
ATOM 1561 N N . VAL A 1 199 ? -6.780 -17.885 6.810 1.00 77.44 199 VAL A N 1
ATOM 1562 C CA . VAL A 1 199 ? -5.966 -18.087 5.600 1.00 77.44 199 VAL A CA 1
ATOM 1563 C C . VAL A 1 199 ? -5.279 -16.794 5.163 1.00 77.44 199 VAL A C 1
ATOM 1565 O O . VAL A 1 199 ? -4.090 -16.810 4.852 1.00 77.44 199 VAL A O 1
ATOM 1568 N N . VAL A 1 200 ? -5.970 -15.653 5.211 1.00 73.06 200 VAL A N 1
ATOM 1569 C CA . VAL A 1 200 ? -5.403 -14.344 4.852 1.00 73.06 200 VAL A CA 1
ATOM 1570 C C . VAL A 1 200 ? -4.207 -13.996 5.732 1.00 73.06 200 VAL A C 1
ATOM 1572 O O . VAL A 1 200 ? -3.221 -13.464 5.225 1.00 73.06 200 VAL A O 1
ATOM 1575 N N . SER A 1 201 ? -4.238 -14.333 7.024 1.00 68.00 201 SER A N 1
ATOM 1576 C CA . SER A 1 201 ? -3.105 -14.090 7.925 1.00 68.00 201 SER A CA 1
ATOM 1577 C C . SER A 1 201 ? -1.877 -14.928 7.553 1.00 68.00 201 SER A C 1
ATOM 1579 O O . SER A 1 201 ? -0.755 -14.424 7.595 1.00 68.00 201 SER A O 1
ATOM 1581 N N . VAL A 1 202 ? -2.074 -16.191 7.165 1.00 77.94 202 VAL A N 1
ATOM 1582 C CA . VAL A 1 202 ? -0.984 -17.082 6.729 1.00 77.94 202 VAL A CA 1
ATOM 1583 C C . VAL A 1 202 ? -0.437 -16.649 5.367 1.00 77.94 202 VAL A C 1
ATOM 1585 O O . VAL A 1 202 ? 0.776 -16.528 5.200 1.00 77.94 202 VAL A O 1
ATOM 1588 N N . LEU A 1 203 ? -1.315 -16.336 4.409 1.00 75.50 203 LEU A N 1
ATOM 1589 C CA . LEU A 1 203 ? -0.925 -15.830 3.089 1.00 75.50 203 LEU A CA 1
ATOM 1590 C C . LEU A 1 203 ? -0.178 -14.500 3.186 1.00 75.50 203 LEU A C 1
ATOM 1592 O O . LEU A 1 203 ? 0.788 -14.279 2.464 1.00 75.50 203 LEU A O 1
ATOM 1596 N N . THR A 1 204 ? -0.588 -13.633 4.110 1.00 73.19 204 THR A N 1
ATOM 1597 C CA . THR A 1 204 ? 0.108 -12.382 4.425 1.00 73.19 204 THR A CA 1
ATOM 1598 C C . THR A 1 204 ? 1.535 -12.638 4.890 1.00 73.19 204 THR A C 1
ATOM 1600 O O . THR A 1 204 ? 2.460 -11.987 4.408 1.00 73.19 204 THR A O 1
ATOM 1603 N N . PHE A 1 205 ? 1.720 -13.584 5.815 1.00 74.81 205 PHE A N 1
ATOM 1604 C CA . PHE A 1 205 ? 3.045 -13.944 6.306 1.00 74.81 205 PHE A CA 1
ATOM 1605 C C . PHE A 1 205 ? 3.924 -14.464 5.165 1.00 74.81 205 PHE A C 1
ATOM 1607 O O . PHE A 1 205 ? 5.022 -13.953 4.957 1.00 74.81 205 PHE A O 1
ATOM 1614 N N . PHE A 1 206 ? 3.401 -15.394 4.358 1.00 79.69 206 PHE A N 1
ATOM 1615 C CA . PHE A 1 206 ? 4.116 -15.930 3.200 1.00 79.69 206 PHE A CA 1
ATOM 1616 C C . PHE A 1 206 ? 4.472 -14.841 2.181 1.00 79.69 206 PHE A C 1
ATOM 1618 O O . PHE A 1 206 ? 5.611 -14.772 1.724 1.00 79.69 206 PHE A O 1
ATOM 1625 N N . LYS A 1 207 ? 3.533 -13.939 1.872 1.00 75.12 207 LYS A N 1
ATOM 1626 C CA . LYS A 1 207 ? 3.756 -12.805 0.968 1.00 75.12 207 LYS A CA 1
ATOM 1627 C C . LYS A 1 207 ? 4.855 -11.878 1.490 1.00 75.12 207 LYS A C 1
ATOM 1629 O O . LYS A 1 207 ? 5.718 -11.471 0.718 1.00 75.12 207 LYS A O 1
ATOM 1634 N N . GLY A 1 208 ? 4.841 -11.564 2.786 1.00 72.12 208 GLY A N 1
ATOM 1635 C CA . GLY A 1 208 ? 5.881 -10.756 3.423 1.00 72.12 208 GLY A CA 1
ATOM 1636 C C . GLY A 1 208 ? 7.259 -11.416 3.348 1.00 72.12 208 GLY A C 1
ATOM 1637 O O . GLY A 1 208 ? 8.234 -10.758 2.988 1.00 72.12 208 GLY A O 1
ATOM 1638 N N . SER A 1 209 ? 7.341 -12.722 3.620 1.00 77.81 209 SER A N 1
ATOM 1639 C CA . SER A 1 209 ? 8.589 -13.488 3.514 1.00 77.81 209 SER A CA 1
ATOM 1640 C C . SER A 1 209 ? 9.110 -13.579 2.079 1.00 77.81 209 SER A C 1
ATOM 1642 O O . SER A 1 209 ? 10.307 -13.401 1.862 1.00 77.81 209 SER A O 1
ATOM 1644 N N . LEU A 1 210 ? 8.229 -13.813 1.100 1.00 79.56 210 LEU A N 1
ATOM 1645 C CA . LEU A 1 210 ? 8.596 -13.871 -0.317 1.00 79.56 210 LEU A CA 1
ATOM 1646 C C . LEU A 1 210 ? 9.173 -12.531 -0.774 1.00 79.56 210 LEU A C 1
ATOM 1648 O O . LEU A 1 210 ? 10.241 -12.502 -1.375 1.00 79.56 210 LEU A O 1
ATOM 1652 N N . LEU A 1 211 ? 8.516 -11.428 -0.417 1.00 75.19 211 LEU A N 1
ATOM 1653 C CA . LEU A 1 211 ? 8.954 -10.079 -0.766 1.00 75.19 211 LEU A CA 1
ATOM 1654 C C . LEU A 1 211 ? 10.309 -9.733 -0.140 1.00 75.19 211 LEU A C 1
ATOM 1656 O O . LEU A 1 211 ? 11.186 -9.188 -0.809 1.00 75.19 211 LEU A O 1
ATOM 1660 N N . LEU A 1 212 ? 10.517 -10.087 1.130 1.00 77.56 212 LEU A N 1
ATOM 1661 C CA . LEU A 1 212 ? 11.822 -9.927 1.771 1.00 77.56 212 LEU A CA 1
ATOM 1662 C C . LEU A 1 212 ? 12.905 -10.717 1.018 1.00 77.56 212 LEU A C 1
ATOM 1664 O O . LEU A 1 212 ? 13.982 -10.186 0.754 1.00 77.56 212 LEU A O 1
ATOM 1668 N N . GLY A 1 213 ? 12.596 -11.957 0.629 1.00 80.50 213 GLY A N 1
ATOM 1669 C CA . GLY A 1 213 ? 13.477 -12.791 -0.185 1.00 80.50 213 GLY A CA 1
ATOM 1670 C C . GLY A 1 213 ? 13.811 -12.153 -1.533 1.00 80.50 213 GLY A C 1
ATOM 1671 O O . GLY A 1 213 ? 14.985 -12.076 -1.892 1.00 80.50 213 GLY A O 1
ATOM 1672 N N . THR A 1 214 ? 12.812 -11.629 -2.252 1.00 77.00 214 THR A N 1
ATOM 1673 C CA . THR A 1 214 ? 13.041 -10.965 -3.542 1.00 77.00 214 THR A CA 1
ATOM 1674 C C . THR A 1 214 ? 13.902 -9.722 -3.385 1.00 77.00 214 THR A C 1
ATOM 1676 O O . THR A 1 214 ? 14.839 -9.575 -4.155 1.00 77.00 214 THR A O 1
ATOM 1679 N N . VAL A 1 215 ? 13.669 -8.888 -2.362 1.00 75.69 215 VAL A N 1
ATOM 1680 C CA . VAL A 1 215 ? 14.489 -7.689 -2.103 1.00 75.69 215 VAL A CA 1
ATOM 1681 C C . VAL A 1 215 ? 15.958 -8.063 -1.880 1.00 75.69 215 VAL A C 1
ATOM 1683 O O . VAL A 1 215 ? 16.838 -7.442 -2.476 1.00 75.69 215 VAL A O 1
ATOM 1686 N N . ILE A 1 216 ? 16.233 -9.100 -1.080 1.00 80.06 216 ILE A N 1
ATOM 1687 C CA . ILE A 1 216 ? 17.603 -9.571 -0.811 1.00 80.06 216 ILE A CA 1
ATOM 1688 C C . ILE A 1 216 ? 18.283 -10.045 -2.101 1.00 80.06 216 ILE A C 1
ATOM 1690 O O . ILE A 1 216 ? 19.410 -9.639 -2.386 1.00 80.06 216 ILE A O 1
ATOM 1694 N N . VAL A 1 217 ? 17.600 -10.875 -2.897 1.00 78.38 217 VAL A N 1
ATOM 1695 C CA . VAL A 1 217 ? 18.140 -11.386 -4.168 1.00 78.38 217 VAL A CA 1
ATOM 1696 C C . VAL A 1 217 ? 18.387 -10.243 -5.149 1.00 78.38 217 VAL A C 1
ATOM 1698 O O . VAL A 1 217 ? 19.461 -10.166 -5.741 1.00 78.38 217 VAL A O 1
ATOM 1701 N N . THR A 1 218 ? 17.438 -9.315 -5.286 1.00 72.75 218 THR A N 1
ATOM 1702 C CA . THR A 1 218 ? 17.596 -8.167 -6.183 1.00 72.75 218 THR A CA 1
ATOM 1703 C C . THR A 1 218 ? 18.719 -7.237 -5.734 1.00 72.75 218 THR A C 1
ATOM 1705 O O . THR A 1 218 ? 19.456 -6.728 -6.565 1.00 72.75 218 THR A O 1
ATOM 1708 N N . PHE A 1 219 ? 18.935 -7.057 -4.431 1.00 74.19 219 PHE A N 1
ATOM 1709 C CA . PHE A 1 219 ? 20.053 -6.246 -3.949 1.00 74.19 219 PHE A CA 1
ATOM 1710 C C . PHE A 1 219 ? 21.409 -6.891 -4.275 1.00 74.19 219 PHE A C 1
ATOM 1712 O O . PHE A 1 219 ? 22.345 -6.207 -4.685 1.00 74.19 219 PHE A O 1
ATOM 1719 N N . TYR A 1 220 ? 21.506 -8.219 -4.149 1.00 78.06 220 TYR A N 1
ATOM 1720 C CA . TYR A 1 220 ? 22.713 -8.964 -4.512 1.00 78.06 220 TYR A CA 1
ATOM 1721 C C . TYR A 1 220 ? 23.035 -8.862 -6.012 1.00 78.06 220 TYR A C 1
ATOM 1723 O O . TYR A 1 220 ? 24.189 -8.654 -6.388 1.00 78.06 220 TYR A O 1
ATOM 1731 N N . VAL A 1 221 ? 22.016 -8.973 -6.870 1.00 73.50 221 VAL A N 1
ATOM 1732 C CA . VAL A 1 221 ? 22.182 -8.853 -8.327 1.00 73.50 221 VAL A CA 1
ATOM 1733 C C . VAL A 1 221 ? 22.473 -7.406 -8.741 1.00 73.50 221 VAL A C 1
ATOM 1735 O O . VAL A 1 221 ? 23.365 -7.189 -9.558 1.00 73.50 221 VAL A O 1
ATOM 1738 N N . GLY A 1 222 ? 21.798 -6.416 -8.146 1.00 65.88 222 GLY A N 1
ATOM 1739 C CA . GLY A 1 222 ? 22.025 -4.989 -8.417 1.00 65.88 222 GLY A CA 1
ATOM 1740 C C . GLY A 1 222 ? 23.475 -4.569 -8.162 1.00 65.88 222 GLY A C 1
ATOM 1741 O O . GLY A 1 222 ? 24.131 -4.019 -9.049 1.00 65.88 222 GLY A O 1
ATOM 1742 N N . ALA A 1 223 ? 24.046 -5.016 -7.037 1.00 68.06 223 ALA A N 1
ATOM 1743 C CA . ALA A 1 223 ? 25.449 -4.775 -6.695 1.00 68.06 223 ALA A CA 1
ATOM 1744 C C . ALA A 1 223 ? 26.460 -5.312 -7.734 1.00 68.06 223 ALA A C 1
ATOM 1746 O O . ALA A 1 223 ? 27.632 -4.941 -7.704 1.00 68.06 223 ALA A O 1
ATOM 1747 N N . SER A 1 224 ? 26.039 -6.174 -8.662 1.00 64.50 224 SER A N 1
ATOM 1748 C CA . SER A 1 224 ? 26.892 -6.671 -9.747 1.00 64.50 224 SER A CA 1
ATOM 1749 C C . SER A 1 224 ? 26.744 -5.881 -11.055 1.00 64.50 224 SER A C 1
ATOM 1751 O O . SER A 1 224 ? 27.652 -5.924 -11.881 1.00 64.50 224 SER A O 1
ATOM 1753 N N . VAL A 1 225 ? 25.631 -5.168 -11.260 1.00 65.75 225 VAL A N 1
ATOM 1754 C CA . VAL A 1 225 ? 25.270 -4.543 -12.549 1.00 65.75 225 VAL A CA 1
ATOM 1755 C C . VAL A 1 225 ? 25.526 -3.031 -12.565 1.00 65.75 225 VAL A C 1
ATOM 1757 O O . VAL A 1 225 ? 25.942 -2.531 -13.608 1.00 65.75 225 VAL A O 1
ATOM 1760 N N . HIS A 1 226 ? 25.326 -2.330 -11.437 1.00 57.12 226 HIS A N 1
ATOM 1761 C CA . HIS A 1 226 ? 25.596 -0.895 -11.225 1.00 57.12 226 HIS A CA 1
ATOM 1762 C C . HIS A 1 226 ? 25.333 -0.001 -12.452 1.00 57.12 226 HIS A C 1
ATOM 1764 O O . HIS A 1 226 ? 26.256 0.437 -13.148 1.00 57.12 226 HIS A O 1
ATOM 1770 N N . ARG A 1 227 ? 24.058 0.301 -12.713 1.00 63.00 227 ARG A N 1
ATOM 1771 C CA . ARG A 1 227 ? 23.647 1.214 -13.795 1.00 63.00 227 ARG A CA 1
ATOM 1772 C C . ARG A 1 227 ? 23.516 2.652 -13.287 1.00 63.00 227 ARG A C 1
ATOM 1774 O O . ARG A 1 227 ? 23.066 2.898 -12.172 1.00 63.00 227 ARG A O 1
ATOM 1781 N N . GLU A 1 228 ? 23.873 3.625 -14.127 1.00 63.22 228 GLU A N 1
ATOM 1782 C CA . GLU A 1 228 ? 23.674 5.043 -13.808 1.00 63.22 228 GLU A CA 1
ATOM 1783 C C . GLU A 1 228 ? 22.176 5.394 -13.800 1.00 63.22 228 GLU A C 1
ATOM 1785 O O . GLU A 1 228 ? 21.479 5.248 -14.805 1.00 63.22 228 GLU A O 1
ATOM 1790 N N . ILE A 1 229 ? 21.679 5.857 -12.649 1.00 69.19 229 ILE A N 1
ATOM 1791 C CA . ILE A 1 229 ? 20.279 6.250 -12.444 1.00 69.19 229 ILE A CA 1
ATOM 1792 C C . ILE A 1 229 ? 20.093 7.701 -12.898 1.00 69.19 229 ILE A C 1
ATOM 1794 O O . ILE A 1 229 ? 20.671 8.623 -12.312 1.00 69.19 229 ILE A O 1
ATOM 1798 N N . THR A 1 230 ? 19.229 7.924 -13.888 1.00 72.88 230 THR A N 1
ATOM 1799 C CA . THR A 1 230 ? 18.810 9.277 -14.281 1.00 72.88 230 THR A CA 1
ATOM 1800 C C . THR A 1 230 ? 17.685 9.763 -13.369 1.00 72.88 230 THR A C 1
ATOM 1802 O O . THR A 1 230 ? 16.843 8.977 -12.930 1.00 72.88 230 THR A O 1
ATOM 1805 N N . ASN A 1 231 ? 17.706 11.051 -13.014 1.00 78.19 231 ASN A N 1
ATOM 1806 C CA . ASN A 1 231 ? 16.728 11.650 -12.108 1.00 78.19 231 ASN A CA 1
ATOM 1807 C C . ASN A 1 231 ? 16.150 12.917 -12.737 1.00 78.19 231 ASN A C 1
ATOM 1809 O O . ASN A 1 231 ? 16.892 13.866 -12.991 1.00 78.19 231 ASN A O 1
ATOM 1813 N N . ASP A 1 232 ? 14.834 12.942 -12.934 1.00 78.75 232 ASP A N 1
ATOM 1814 C CA . ASP A 1 232 ? 14.101 14.091 -13.459 1.00 78.75 232 ASP A CA 1
ATOM 1815 C C . ASP A 1 232 ? 12.968 14.480 -12.498 1.00 78.75 232 ASP A C 1
ATOM 1817 O O . ASP A 1 232 ? 12.033 13.722 -12.230 1.00 78.75 232 ASP A O 1
ATOM 1821 N N . PHE A 1 233 ? 13.044 15.699 -11.966 1.00 82.25 233 PHE A N 1
ATOM 1822 C CA . PHE A 1 233 ? 12.048 16.239 -11.039 1.00 82.25 233 PHE A CA 1
ATOM 1823 C C . PHE A 1 233 ? 10.757 16.685 -11.738 1.00 82.25 233 PHE A C 1
ATOM 1825 O O . PHE A 1 233 ? 9.742 16.888 -11.070 1.00 82.25 233 PHE A O 1
ATOM 1832 N N . THR A 1 234 ? 10.757 16.797 -13.067 1.00 84.19 234 THR A N 1
ATOM 1833 C CA . THR A 1 234 ? 9.582 17.198 -13.854 1.00 84.19 234 THR A CA 1
ATOM 1834 C C . THR A 1 234 ? 8.443 16.184 -13.715 1.00 84.19 234 THR A C 1
ATOM 1836 O O . THR A 1 234 ? 7.271 16.556 -13.674 1.00 84.19 234 THR A O 1
ATOM 1839 N N . TYR A 1 235 ? 8.781 14.904 -13.537 1.00 80.38 235 TYR A N 1
ATOM 1840 C CA . TYR A 1 235 ? 7.825 13.802 -13.404 1.00 80.38 235 TYR A CA 1
ATOM 1841 C C . TYR A 1 235 ? 7.512 13.425 -11.948 1.00 80.38 235 TYR A C 1
ATOM 1843 O O . TYR A 1 235 ? 7.058 12.317 -11.680 1.00 80.38 235 TYR A O 1
ATOM 1851 N N . PHE A 1 236 ? 7.697 14.342 -10.992 1.00 83.38 236 PHE A N 1
ATOM 1852 C CA . PHE A 1 236 ? 7.487 14.092 -9.556 1.00 83.38 236 PHE A CA 1
ATOM 1853 C C . PHE A 1 236 ? 6.052 13.666 -9.177 1.00 83.38 236 PHE A C 1
ATOM 1855 O O . PHE A 1 236 ? 5.849 12.962 -8.187 1.00 83.38 236 PHE A O 1
ATOM 1862 N N . GLY A 1 237 ? 5.036 14.070 -9.948 1.00 83.06 237 GLY A N 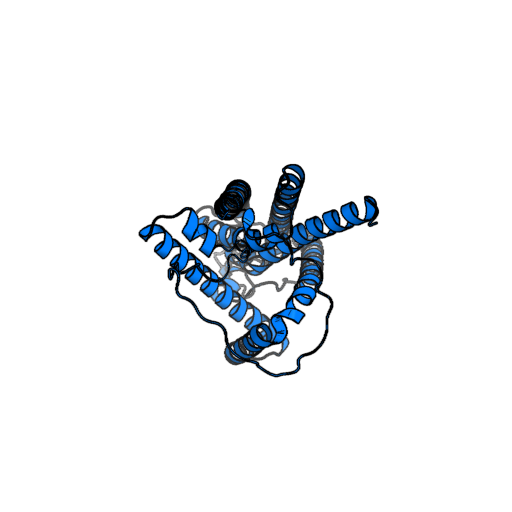1
ATOM 1863 C CA . GLY A 1 237 ? 3.629 13.827 -9.602 1.00 83.06 237 GLY A CA 1
ATOM 1864 C C . GLY A 1 237 ? 3.221 12.348 -9.592 1.00 83.06 237 GLY A C 1
ATOM 1865 O O . GLY A 1 237 ? 2.491 11.919 -8.700 1.00 83.06 237 GLY A O 1
ATOM 1866 N N . ALA A 1 238 ? 3.716 11.557 -10.548 1.00 82.44 238 ALA A N 1
ATOM 1867 C CA . ALA A 1 238 ? 3.398 10.132 -10.663 1.00 82.44 238 ALA A CA 1
ATOM 1868 C C . ALA A 1 238 ? 3.886 9.290 -9.460 1.00 82.44 238 ALA A C 1
ATOM 1870 O O . ALA A 1 238 ? 3.052 8.615 -8.847 1.00 82.44 238 ALA A O 1
ATOM 1871 N N . PRO A 1 239 ? 5.171 9.353 -9.045 1.00 82.94 239 PRO A N 1
ATOM 1872 C CA . PRO A 1 239 ? 5.646 8.632 -7.865 1.00 82.94 239 PRO A CA 1
ATOM 1873 C C . PRO A 1 239 ? 4.993 9.128 -6.570 1.00 82.94 239 PRO A C 1
ATOM 1875 O O . PRO A 1 239 ? 4.733 8.320 -5.680 1.00 82.94 239 PRO A O 1
ATOM 1878 N N . PHE A 1 240 ? 4.654 10.419 -6.466 1.00 85.88 240 PHE A N 1
ATOM 1879 C CA . PHE A 1 240 ? 3.925 10.946 -5.309 1.00 85.88 240 PHE A CA 1
ATOM 1880 C C . PHE A 1 240 ? 2.514 10.346 -5.189 1.00 85.88 240 PHE A C 1
ATOM 1882 O O . PHE A 1 240 ? 2.115 9.889 -4.112 1.00 85.88 240 PHE A O 1
ATOM 1889 N N . LEU A 1 241 ? 1.762 10.311 -6.295 1.00 85.69 241 LEU A N 1
ATOM 1890 C CA . LEU A 1 241 ? 0.411 9.750 -6.323 1.00 85.69 241 LEU A CA 1
ATOM 1891 C C . LEU A 1 241 ? 0.436 8.249 -6.014 1.00 85.69 241 LEU A C 1
ATOM 1893 O O . LEU A 1 241 ? -0.297 7.787 -5.138 1.00 85.69 241 LEU A O 1
ATOM 1897 N N . MET A 1 242 ? 1.324 7.503 -6.676 1.00 83.81 242 MET A N 1
ATOM 1898 C CA . MET A 1 242 ? 1.458 6.064 -6.462 1.00 83.81 242 MET A CA 1
ATOM 1899 C C . MET A 1 242 ? 1.931 5.746 -5.039 1.00 83.81 242 MET A C 1
ATOM 1901 O O . MET A 1 242 ? 1.394 4.848 -4.394 1.00 83.81 242 MET A O 1
ATOM 1905 N N . GLY A 1 243 ? 2.867 6.532 -4.499 1.00 84.50 243 GLY A N 1
ATOM 1906 C CA . GLY A 1 243 ? 3.319 6.413 -3.114 1.00 84.50 243 GLY A CA 1
ATOM 1907 C C . GLY A 1 243 ? 2.206 6.670 -2.097 1.00 84.50 243 GLY A C 1
ATOM 1908 O O . GLY A 1 243 ? 2.101 5.958 -1.096 1.00 84.50 243 GLY A O 1
ATOM 1909 N N . THR A 1 244 ? 1.323 7.630 -2.380 1.00 86.81 244 THR A N 1
ATOM 1910 C CA . THR A 1 244 ? 0.161 7.922 -1.530 1.00 86.81 244 THR A CA 1
ATOM 1911 C C . THR A 1 244 ? -0.836 6.764 -1.518 1.00 86.81 244 THR A C 1
ATOM 1913 O O . THR A 1 244 ? -1.299 6.376 -0.445 1.00 86.81 244 THR A O 1
ATOM 1916 N N . VAL A 1 245 ? -1.137 6.173 -2.680 1.00 84.50 245 VAL A N 1
ATOM 1917 C CA . VAL A 1 245 ? -2.029 5.003 -2.784 1.00 84.50 245 VAL A CA 1
ATOM 1918 C C . VAL A 1 245 ? -1.407 3.773 -2.119 1.00 84.50 245 VAL A C 1
ATOM 1920 O O . VAL A 1 245 ? -2.085 3.076 -1.365 1.00 84.50 245 VAL A O 1
ATOM 1923 N N . ALA A 1 246 ? -0.108 3.540 -2.330 1.00 83.88 246 ALA A N 1
ATOM 1924 C CA . ALA A 1 246 ? 0.609 2.407 -1.756 1.00 83.88 246 ALA A CA 1
ATOM 1925 C C . ALA A 1 246 ? 0.591 2.431 -0.219 1.00 83.88 246 ALA A C 1
ATOM 1927 O O . ALA A 1 246 ? 0.309 1.409 0.398 1.00 83.88 246 ALA A O 1
ATOM 1928 N N . LEU A 1 247 ? 0.835 3.588 0.407 1.00 85.38 247 LEU A N 1
ATOM 1929 C CA . LEU A 1 247 ? 0.886 3.722 1.870 1.00 85.38 247 LEU A CA 1
ATOM 1930 C C . LEU A 1 247 ? -0.494 3.952 2.522 1.00 85.38 247 LEU A C 1
ATOM 1932 O O . LEU A 1 247 ? -0.650 3.732 3.723 1.00 85.38 247 LEU A O 1
ATOM 1936 N N . GLY A 1 248 ? -1.500 4.386 1.757 1.00 82.12 248 GLY A N 1
ATOM 1937 C CA . GLY A 1 248 ? -2.789 4.858 2.278 1.00 82.12 248 GLY A CA 1
ATOM 1938 C C . GLY A 1 248 ? -3.794 3.782 2.699 1.00 82.12 248 GLY A C 1
ATOM 1939 O O . GLY A 1 248 ? -4.825 4.116 3.274 1.00 82.12 248 GLY A O 1
ATOM 1940 N N . GLY A 1 249 ? -3.538 2.495 2.453 1.00 79.88 249 GLY A N 1
ATOM 1941 C CA . GLY A 1 249 ? -4.511 1.428 2.736 1.00 79.88 249 GLY A CA 1
ATOM 1942 C C . GLY A 1 249 ? -4.824 1.204 4.226 1.00 79.88 249 GLY A C 1
ATOM 1943 O O . GLY A 1 249 ? -5.888 0.686 4.563 1.00 79.88 249 GLY A O 1
ATOM 1944 N N . VAL A 1 250 ? -3.928 1.611 5.132 1.00 83.44 250 VAL A N 1
ATOM 1945 C CA . VAL A 1 250 ? -3.998 1.287 6.573 1.00 83.44 250 VAL A CA 1
ATOM 1946 C C . VAL A 1 250 ? -5.267 1.809 7.243 1.00 83.44 250 VAL A C 1
ATOM 1948 O O . VAL A 1 250 ? -5.878 1.109 8.049 1.00 83.44 250 VAL A O 1
ATOM 1951 N N . VAL A 1 251 ? -5.690 3.025 6.899 1.00 83.62 251 VAL A N 1
ATOM 1952 C CA . VAL A 1 251 ? -6.809 3.720 7.561 1.00 83.62 251 VAL A CA 1
ATOM 1953 C C . VAL A 1 251 ? -8.149 3.028 7.324 1.00 83.62 251 VAL A C 1
ATOM 1955 O O . VAL A 1 251 ? -9.039 3.105 8.164 1.00 83.62 251 VAL A O 1
ATOM 1958 N N . ASN A 1 252 ? -8.264 2.274 6.228 1.00 82.50 252 ASN A N 1
ATOM 1959 C CA . ASN A 1 252 ? -9.459 1.498 5.901 1.00 82.50 252 ASN A CA 1
ATOM 1960 C C . ASN A 1 252 ? -9.585 0.236 6.767 1.00 82.50 252 ASN A C 1
ATOM 1962 O O . ASN A 1 252 ? -10.688 -0.238 7.017 1.00 82.50 252 ASN A O 1
ATOM 1966 N N . VAL A 1 253 ? -8.461 -0.307 7.238 1.00 80.12 253 VAL A N 1
ATOM 1967 C CA . VAL A 1 253 ? -8.408 -1.539 8.047 1.00 80.12 253 VAL A CA 1
ATOM 1968 C C . VAL A 1 253 ? -8.313 -1.219 9.542 1.00 80.12 253 VAL A C 1
ATOM 1970 O O . VAL A 1 253 ? -8.650 -2.038 10.395 1.00 80.12 253 VAL A O 1
ATOM 1973 N N . MET 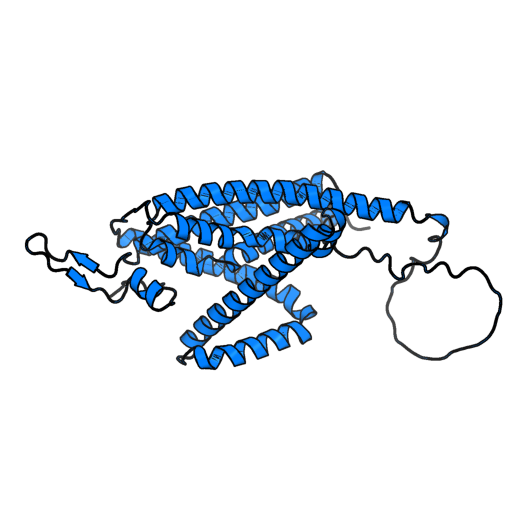A 1 254 ? -7.908 0.002 9.881 1.00 83.12 254 MET A N 1
ATOM 1974 C CA . MET A 1 254 ? -7.701 0.446 11.253 1.00 83.12 254 MET A CA 1
ATOM 1975 C C . MET A 1 254 ? -8.936 0.321 12.167 1.00 83.12 254 MET A C 1
ATOM 1977 O O . MET A 1 254 ? -8.742 -0.117 13.300 1.00 83.12 254 MET A O 1
ATOM 1981 N N . PRO A 1 255 ? -10.185 0.608 11.735 1.00 82.81 255 PRO A N 1
ATOM 1982 C CA . PRO A 1 255 ? -11.363 0.398 12.581 1.00 82.81 255 PRO A CA 1
ATOM 1983 C C . PRO A 1 255 ? -11.554 -1.079 12.964 1.00 82.81 255 PRO A C 1
ATOM 1985 O O . PRO A 1 255 ? -11.766 -1.398 14.133 1.00 82.81 255 PRO A O 1
ATOM 1988 N N . LEU A 1 256 ? -11.358 -1.991 12.006 1.00 78.38 256 LEU A N 1
ATOM 1989 C CA . LEU A 1 256 ? -11.422 -3.440 12.228 1.00 78.38 256 LEU A CA 1
ATOM 1990 C C . LEU A 1 256 ? -10.324 -3.925 13.190 1.00 78.38 256 LEU A C 1
ATOM 1992 O O . LEU A 1 256 ? -10.550 -4.815 14.003 1.00 78.38 256 LEU A O 1
ATOM 1996 N N . LEU A 1 257 ? -9.117 -3.360 13.105 1.00 77.75 257 LEU A N 1
ATOM 1997 C CA . LEU A 1 257 ? -8.035 -3.700 14.036 1.00 77.75 257 LEU A CA 1
ATOM 1998 C C . LEU A 1 257 ? -8.298 -3.140 15.436 1.00 77.75 257 LEU A C 1
ATOM 2000 O O . LEU A 1 257 ? -8.033 -3.815 16.430 1.00 77.75 257 LEU A O 1
ATOM 2004 N N . TYR A 1 258 ? -8.852 -1.931 15.513 1.00 81.56 258 TYR A N 1
ATOM 2005 C CA . TYR A 1 258 ? -9.173 -1.269 16.771 1.00 81.56 258 TYR A CA 1
ATOM 2006 C C . TYR A 1 258 ? -10.229 -2.039 17.572 1.00 81.56 258 TYR A C 1
ATOM 2008 O O . TYR A 1 258 ? -10.128 -2.107 18.794 1.00 81.56 258 TYR A O 1
ATOM 2016 N N . SER A 1 259 ? -11.185 -2.703 16.909 1.00 77.19 259 SER A N 1
ATOM 2017 C CA . SER A 1 259 ? -12.214 -3.509 17.584 1.00 77.19 259 SER A CA 1
ATOM 2018 C C . SER A 1 259 ? -11.663 -4.724 18.343 1.00 77.19 259 SER A C 1
ATOM 2020 O O . SER A 1 259 ? -12.375 -5.306 19.156 1.00 77.19 259 SER A O 1
ATOM 2022 N N . LYS A 1 260 ? -10.409 -5.129 18.092 1.00 72.88 260 LYS A N 1
ATOM 2023 C CA . LYS A 1 260 ? -9.744 -6.240 18.795 1.00 72.8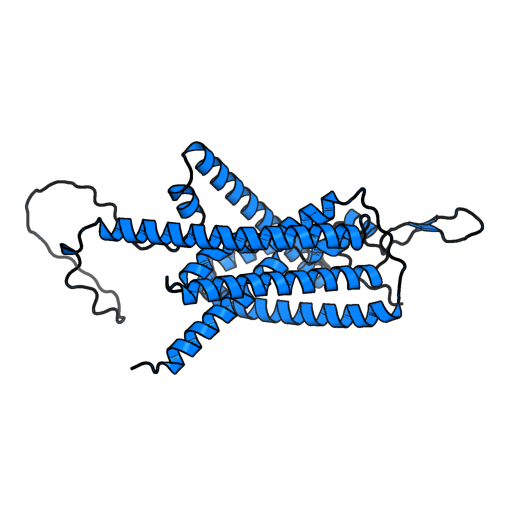8 260 LYS A CA 1
ATOM 2024 C C . LYS A 1 260 ? -9.050 -5.818 20.092 1.00 72.88 260 LYS A C 1
ATOM 2026 O O . LYS A 1 260 ? -8.489 -6.668 20.782 1.00 72.88 260 LYS A O 1
ATOM 2031 N N . ILE A 1 261 ? -9.029 -4.524 20.404 1.00 77.12 261 ILE A N 1
ATOM 2032 C CA . ILE A 1 261 ? -8.233 -3.951 21.491 1.00 77.12 261 ILE A CA 1
ATOM 2033 C C . ILE A 1 261 ? -9.166 -3.311 22.513 1.00 77.12 261 ILE A C 1
ATOM 2035 O O . ILE A 1 261 ? -10.175 -2.708 22.158 1.00 77.12 261 ILE A O 1
ATOM 2039 N N . SER A 1 262 ? -8.834 -3.436 23.800 1.00 71.44 262 SER A N 1
ATOM 2040 C CA . SER A 1 262 ? -9.625 -2.785 24.846 1.00 71.44 262 SER A CA 1
ATOM 2041 C C . SER A 1 262 ? -9.293 -1.285 24.925 1.00 71.44 262 SER A C 1
ATOM 2043 O O . SER A 1 262 ? -8.142 -0.896 24.693 1.00 71.44 262 SER A O 1
ATOM 2045 N N . PRO A 1 263 ? -10.258 -0.415 25.281 1.00 70.31 263 PRO A N 1
ATOM 2046 C CA . PRO A 1 263 ? -10.093 1.040 25.283 1.00 70.31 263 PRO A CA 1
ATOM 2047 C C . PRO A 1 263 ? -9.268 1.544 26.488 1.00 70.31 263 PRO A C 1
ATOM 2049 O O . PRO A 1 263 ? -9.709 2.386 27.268 1.00 70.31 263 PRO A O 1
ATOM 2052 N N . ASN A 1 264 ? -8.047 1.034 26.657 1.00 79.06 264 ASN A N 1
ATOM 2053 C CA . ASN A 1 264 ? -7.097 1.453 27.684 1.00 79.06 264 ASN A CA 1
ATOM 2054 C C . ASN A 1 264 ? -5.988 2.322 27.066 1.00 79.06 264 ASN A C 1
ATOM 2056 O O . ASN A 1 264 ? -5.470 2.011 25.994 1.00 79.06 264 ASN A O 1
ATOM 2060 N N . LYS A 1 265 ? -5.572 3.393 27.757 1.00 80.06 265 LYS A N 1
ATOM 2061 C CA . LYS A 1 265 ? -4.561 4.356 27.278 1.00 80.06 265 LYS A CA 1
ATOM 2062 C C . LYS A 1 265 ? -3.271 3.669 26.820 1.00 80.06 265 LYS A C 1
ATOM 2064 O O . LYS A 1 265 ? -2.792 3.957 25.725 1.00 80.06 265 LYS A O 1
ATOM 2069 N N . THR A 1 266 ? -2.748 2.734 27.613 1.00 80.88 266 THR A N 1
ATOM 2070 C CA . THR A 1 266 ? -1.508 2.008 27.291 1.00 80.88 266 THR A CA 1
ATOM 2071 C C . THR A 1 266 ? -1.683 1.080 26.089 1.00 80.88 266 THR A C 1
ATOM 2073 O O . THR A 1 266 ? -0.813 1.014 25.226 1.00 80.88 266 THR A O 1
ATOM 2076 N N . GLN A 1 267 ? -2.829 0.398 25.982 1.00 80.88 267 GLN A N 1
ATOM 2077 C CA . GLN A 1 267 ? -3.089 -0.503 24.856 1.00 80.88 267 GLN A CA 1
ATOM 2078 C C . GLN A 1 267 ? -3.257 0.259 23.542 1.00 80.88 267 GLN A C 1
ATOM 2080 O O . GLN A 1 267 ? -2.750 -0.172 22.511 1.00 80.88 267 GLN A O 1
ATOM 2085 N N . ILE A 1 268 ? -3.891 1.432 23.581 1.00 85.12 268 ILE A N 1
ATOM 2086 C CA . ILE A 1 268 ? -4.062 2.266 22.390 1.00 85.12 268 ILE A CA 1
ATOM 2087 C C . ILE A 1 268 ? -2.729 2.893 21.960 1.00 85.12 268 ILE A C 1
ATOM 2089 O O . ILE A 1 268 ? -2.453 2.995 20.765 1.00 85.12 268 ILE A O 1
ATOM 2093 N N . GLN A 1 269 ? -1.863 3.268 22.908 1.00 86.00 269 GLN A N 1
ATOM 2094 C CA . GLN A 1 269 ? -0.503 3.712 22.587 1.00 86.00 269 GLN A CA 1
ATOM 2095 C C . GLN A 1 269 ? 0.316 2.600 21.922 1.00 86.00 269 GLN A C 1
ATOM 2097 O O . GLN A 1 269 ? 0.949 2.857 20.898 1.00 86.00 269 GLN A O 1
ATOM 2102 N N . ASN A 1 270 ? 0.255 1.373 22.448 1.00 86.56 270 ASN A N 1
ATOM 2103 C CA . ASN A 1 270 ? 0.943 0.216 21.870 1.00 86.56 270 ASN A CA 1
ATOM 2104 C C . ASN A 1 270 ? 0.376 -0.173 20.502 1.00 86.56 270 ASN A C 1
ATOM 2106 O O . ASN A 1 270 ? 1.141 -0.470 19.591 1.00 86.56 270 ASN A O 1
ATOM 2110 N N . PHE A 1 271 ? -0.945 -0.105 20.324 1.00 88.44 271 PHE A N 1
ATOM 2111 C CA . PHE A 1 271 ? -1.594 -0.284 19.027 1.00 88.44 271 PHE A CA 1
ATOM 2112 C C . PHE A 1 271 ? -1.085 0.724 17.999 1.00 88.44 271 PHE A C 1
ATOM 2114 O O . PHE A 1 271 ? -0.629 0.343 16.924 1.00 88.44 271 PHE A O 1
ATOM 2121 N N . ARG A 1 272 ? -1.108 2.013 18.352 1.00 89.81 272 ARG A N 1
ATOM 2122 C CA . ARG A 1 272 ? -0.617 3.084 17.484 1.00 89.81 272 ARG A CA 1
ATOM 2123 C C . ARG A 1 272 ? 0.850 2.868 17.126 1.00 89.81 272 ARG A C 1
ATOM 2125 O O . ARG A 1 272 ? 1.223 3.034 15.971 1.00 89.81 272 ARG A O 1
ATOM 2132 N N . LEU A 1 273 ? 1.672 2.480 18.101 1.00 90.69 273 LEU A N 1
ATOM 2133 C CA . LEU A 1 273 ? 3.081 2.172 17.880 1.00 90.69 273 LEU A CA 1
ATOM 2134 C C . LEU A 1 273 ? 3.251 0.966 16.945 1.00 90.69 273 LEU A C 1
ATOM 2136 O O . LEU A 1 273 ? 4.067 1.038 16.034 1.00 90.69 273 LEU A O 1
ATOM 2140 N N . ALA A 1 274 ? 2.456 -0.096 17.098 1.00 90.25 274 ALA A N 1
ATOM 2141 C CA . ALA A 1 274 ? 2.491 -1.262 16.214 1.00 90.25 274 ALA A CA 1
ATOM 2142 C C . ALA A 1 274 ? 2.131 -0.900 14.763 1.00 90.25 274 ALA A C 1
ATOM 2144 O O . ALA A 1 274 ? 2.824 -1.312 13.835 1.00 90.25 274 ALA A O 1
ATOM 2145 N N . VAL A 1 275 ? 1.094 -0.082 14.557 1.00 90.38 275 VAL A N 1
ATOM 2146 C CA . VAL A 1 275 ? 0.699 0.384 13.217 1.00 90.38 275 VAL A CA 1
ATOM 2147 C C . VAL A 1 275 ? 1.769 1.308 12.617 1.00 90.38 275 VAL A C 1
ATOM 2149 O O . VAL A 1 275 ? 2.132 1.151 11.452 1.00 90.38 275 VAL A O 1
ATOM 2152 N N . LEU A 1 276 ? 2.339 2.226 13.408 1.00 92.19 276 LEU A N 1
ATOM 2153 C CA . LEU A 1 276 ? 3.431 3.103 12.962 1.00 92.19 276 LEU A CA 1
ATOM 2154 C C . LEU A 1 276 ? 4.702 2.322 12.609 1.00 92.19 276 LEU A C 1
ATOM 2156 O O . LEU A 1 276 ? 5.331 2.619 11.597 1.00 92.19 276 LEU A O 1
ATOM 2160 N N . LEU A 1 277 ? 5.068 1.307 13.397 1.00 91.31 277 LEU A N 1
ATOM 2161 C CA . LEU A 1 277 ? 6.179 0.418 13.060 1.00 91.31 277 LEU A CA 1
ATOM 2162 C C . LEU A 1 277 ? 5.907 -0.324 11.750 1.00 91.31 277 LEU A C 1
ATOM 2164 O O . LEU A 1 277 ? 6.806 -0.414 10.920 1.00 91.31 277 LEU A O 1
ATOM 2168 N N . GLY A 1 278 ? 4.677 -0.804 11.535 1.00 88.81 278 GLY A N 1
ATOM 2169 C CA . GLY A 1 278 ? 4.276 -1.444 10.279 1.00 88.81 278 GLY A CA 1
ATOM 2170 C C . GLY A 1 278 ? 4.448 -0.516 9.075 1.00 88.81 278 GLY A C 1
ATOM 2171 O O . GLY A 1 278 ? 5.023 -0.923 8.064 1.00 88.81 278 GLY A O 1
ATOM 2172 N N . LEU A 1 279 ? 4.031 0.749 9.211 1.00 91.56 279 LEU A N 1
ATOM 2173 C CA . LEU A 1 279 ? 4.245 1.787 8.201 1.00 91.56 279 LEU A CA 1
ATOM 2174 C C . LEU A 1 279 ? 5.738 2.008 7.926 1.00 91.56 279 LEU A C 1
ATOM 2176 O O . LEU A 1 279 ? 6.151 1.943 6.774 1.00 91.56 279 LEU A O 1
ATOM 2180 N N . ILE A 1 280 ? 6.554 2.210 8.966 1.00 91.81 280 ILE A N 1
ATOM 2181 C CA . ILE A 1 280 ? 8.003 2.438 8.826 1.00 91.81 280 ILE A CA 1
ATOM 2182 C C . ILE A 1 280 ? 8.678 1.250 8.131 1.00 91.81 280 ILE A C 1
ATOM 2184 O O . ILE A 1 280 ? 9.458 1.451 7.200 1.00 91.81 280 ILE A O 1
ATOM 2188 N N . THR A 1 281 ? 8.360 0.016 8.537 1.00 89.25 281 THR A N 1
ATOM 2189 C CA . THR A 1 281 ? 8.893 -1.194 7.896 1.00 89.25 281 THR A CA 1
ATOM 2190 C C . THR A 1 281 ? 8.530 -1.235 6.412 1.00 89.25 281 THR A C 1
ATOM 2192 O O . THR A 1 281 ? 9.404 -1.475 5.581 1.00 89.25 281 THR A O 1
ATOM 2195 N N . CYS A 1 282 ? 7.277 -0.945 6.055 1.00 87.94 282 CYS A N 1
ATOM 2196 C CA . CYS A 1 282 ? 6.865 -0.910 4.652 1.00 87.94 282 CYS A CA 1
ATOM 2197 C C . CYS A 1 282 ? 7.552 0.203 3.866 1.00 87.94 282 CYS A C 1
ATOM 2199 O O . CYS A 1 282 ? 7.925 -0.014 2.717 1.00 87.94 282 CYS A O 1
ATOM 2201 N N . THR A 1 283 ? 7.750 1.375 4.468 1.00 89.62 283 THR A N 1
ATOM 2202 C CA . THR A 1 283 ? 8.452 2.485 3.821 1.00 89.62 283 THR A CA 1
ATOM 2203 C C . THR A 1 283 ? 9.881 2.082 3.460 1.00 89.62 283 THR A C 1
ATOM 2205 O O . THR A 1 283 ? 10.297 2.264 2.318 1.00 89.62 283 THR A O 1
ATOM 2208 N N . VAL A 1 284 ? 10.609 1.460 4.393 1.00 88.38 284 VAL A N 1
ATOM 2209 C CA . VAL A 1 284 ? 11.976 0.970 4.150 1.00 88.38 284 VAL A CA 1
ATOM 2210 C C . VAL A 1 284 ? 11.996 -0.112 3.069 1.00 88.38 284 VAL A C 1
ATOM 2212 O O . VAL A 1 284 ? 12.809 -0.033 2.150 1.00 88.38 284 VAL A O 1
ATOM 2215 N N . LEU A 1 285 ? 11.085 -1.088 3.135 1.00 85.00 285 LEU A N 1
ATOM 2216 C CA . LEU A 1 285 ? 11.005 -2.162 2.140 1.00 85.00 285 LEU A CA 1
ATOM 2217 C C . LEU A 1 285 ? 10.677 -1.635 0.739 1.00 85.00 285 LEU A C 1
ATOM 2219 O O . LEU A 1 285 ? 11.303 -2.061 -0.223 1.00 85.00 285 LEU A O 1
ATOM 2223 N N . ASN A 1 286 ? 9.749 -0.685 0.615 1.00 87.00 286 ASN A N 1
ATOM 2224 C CA . ASN A 1 286 ? 9.371 -0.095 -0.671 1.00 87.00 286 ASN A CA 1
ATOM 2225 C C . ASN A 1 286 ? 10.503 0.744 -1.282 1.00 87.00 286 ASN A C 1
ATOM 2227 O O . ASN A 1 286 ? 10.708 0.700 -2.497 1.00 87.00 286 ASN A O 1
ATOM 2231 N N . ILE A 1 287 ? 11.257 1.479 -0.456 1.00 86.75 287 ILE A N 1
ATOM 2232 C CA . ILE A 1 287 ? 12.452 2.205 -0.908 1.00 86.75 287 ILE A CA 1
ATOM 2233 C C . ILE A 1 287 ? 13.519 1.213 -1.379 1.00 86.75 287 ILE A C 1
ATOM 2235 O O . ILE A 1 287 ? 14.037 1.365 -2.482 1.00 86.75 287 ILE A O 1
ATOM 2239 N N . GLY A 1 288 ? 13.806 0.180 -0.579 1.00 83.44 288 GLY A N 1
ATOM 2240 C CA . GLY A 1 288 ? 14.782 -0.854 -0.929 1.00 83.44 288 GLY A CA 1
ATOM 2241 C C . GLY A 1 288 ? 14.410 -1.604 -2.208 1.00 83.44 288 GLY A C 1
ATOM 2242 O O . GLY A 1 288 ? 15.255 -1.792 -3.074 1.00 83.44 288 GLY A O 1
ATOM 2243 N N . TRP A 1 289 ? 13.134 -1.958 -2.364 1.00 82.19 289 TRP A N 1
ATOM 2244 C CA . TRP A 1 289 ? 12.600 -2.582 -3.573 1.00 82.19 289 TRP A CA 1
ATOM 2245 C C . TRP A 1 289 ? 12.769 -1.692 -4.807 1.00 82.19 289 TRP A C 1
ATOM 2247 O O . TRP A 1 289 ? 13.313 -2.129 -5.816 1.00 82.19 289 TRP A O 1
ATOM 2257 N N . SER A 1 290 ? 12.350 -0.427 -4.719 1.00 82.94 290 SER A N 1
ATOM 2258 C CA . SER A 1 290 ? 12.424 0.505 -5.851 1.00 82.94 290 SER A CA 1
ATOM 2259 C C . SER A 1 290 ? 13.869 0.786 -6.259 1.00 82.94 290 SER A C 1
ATOM 2261 O O . SER A 1 290 ? 14.171 0.859 -7.447 1.00 82.94 290 SER A O 1
ATOM 2263 N N . TRP A 1 291 ? 14.774 0.894 -5.284 1.00 82.50 291 TRP A N 1
ATOM 2264 C CA . TRP A 1 291 ? 16.201 1.031 -5.549 1.00 82.50 291 TRP A CA 1
ATOM 2265 C C . TRP A 1 291 ? 16.770 -0.217 -6.231 1.00 82.50 291 TRP A C 1
ATOM 2267 O O . TRP A 1 291 ? 17.389 -0.095 -7.284 1.00 82.50 291 TRP A O 1
ATOM 2277 N N . ALA A 1 292 ? 16.507 -1.410 -5.695 1.00 78.12 292 ALA A N 1
ATOM 2278 C CA . ALA A 1 292 ? 17.030 -2.650 -6.260 1.00 78.12 292 ALA A CA 1
ATOM 2279 C C . ALA A 1 292 ? 16.539 -2.896 -7.698 1.00 78.12 292 ALA A C 1
ATOM 2281 O O . ALA A 1 292 ? 17.308 -3.338 -8.547 1.00 78.12 292 ALA A O 1
ATOM 2282 N N . VAL A 1 293 ? 15.279 -2.567 -8.004 1.00 76.94 293 VAL A N 1
ATOM 2283 C CA . VAL A 1 293 ? 14.742 -2.711 -9.367 1.00 76.94 293 VAL A CA 1
ATOM 2284 C C . VAL A 1 293 ? 15.368 -1.704 -10.334 1.00 76.94 293 VAL A C 1
ATOM 2286 O O . VAL A 1 293 ? 15.715 -2.091 -11.448 1.00 76.94 293 VAL A O 1
ATOM 2289 N N . LEU A 1 294 ? 15.556 -0.445 -9.923 1.00 75.31 294 LEU A N 1
ATOM 2290 C CA . LEU A 1 294 ? 16.215 0.571 -10.757 1.00 75.31 294 LEU A CA 1
ATOM 2291 C C . LEU A 1 294 ? 17.681 0.240 -11.067 1.00 75.31 294 LEU A C 1
ATOM 2293 O O . LEU A 1 294 ? 18.191 0.666 -12.098 1.00 75.31 294 LEU A O 1
ATOM 2297 N N . ASP A 1 295 ? 18.348 -0.502 -10.186 1.00 72.25 295 ASP A N 1
ATOM 2298 C CA . ASP A 1 295 ? 19.745 -0.905 -10.366 1.00 72.25 295 ASP A CA 1
ATOM 2299 C C . ASP A 1 295 ? 19.898 -2.099 -11.332 1.00 72.25 295 ASP A C 1
ATOM 2301 O O . ASP A 1 295 ? 20.916 -2.252 -12.006 1.00 72.25 295 ASP A O 1
ATOM 2305 N N . ILE A 1 296 ? 18.856 -2.932 -11.453 1.00 70.31 296 ILE A N 1
ATOM 2306 C CA . ILE A 1 296 ? 18.834 -4.113 -12.331 1.00 70.31 296 ILE A CA 1
ATOM 2307 C C . ILE A 1 296 ? 18.251 -3.801 -13.719 1.00 70.31 296 ILE A C 1
ATOM 2309 O O . ILE A 1 296 ? 18.748 -4.310 -14.727 1.00 70.31 296 ILE A O 1
ATOM 2313 N N . VAL A 1 297 ? 17.161 -3.029 -13.784 1.00 68.06 297 VAL A N 1
ATOM 2314 C CA . VAL A 1 297 ? 16.346 -2.850 -14.998 1.00 68.06 297 VAL A CA 1
ATOM 2315 C C . VAL A 1 297 ? 16.586 -1.459 -15.595 1.00 68.06 297 VAL A C 1
ATOM 2317 O O . VAL A 1 297 ? 16.482 -0.462 -14.880 1.00 68.06 297 VAL A O 1
ATOM 2320 N N . PRO A 1 298 ? 16.860 -1.337 -16.909 1.00 64.38 298 PRO A N 1
ATOM 2321 C CA . PRO A 1 298 ? 17.057 -0.033 -17.532 1.00 64.38 298 PRO A CA 1
ATOM 2322 C C . PRO A 1 298 ? 15.768 0.805 -17.509 1.00 64.38 298 PRO A C 1
ATOM 2324 O O . PRO A 1 298 ? 14.669 0.316 -17.788 1.00 64.38 298 PRO A O 1
ATOM 2327 N N . GLN A 1 299 ? 15.925 2.093 -17.196 1.00 64.62 299 GLN A N 1
ATOM 2328 C CA . GLN A 1 299 ? 14.824 3.048 -17.037 1.00 64.62 299 GLN A CA 1
ATOM 2329 C C . GLN A 1 299 ? 14.101 3.360 -18.359 1.00 64.62 299 GLN A C 1
ATOM 2331 O O . GLN A 1 299 ? 12.879 3.233 -18.438 1.00 64.62 299 GLN A O 1
ATOM 2336 N N . LEU A 1 300 ? 14.858 3.727 -19.397 1.00 63.78 300 LEU A N 1
ATOM 2337 C CA . LEU A 1 300 ? 14.342 4.204 -20.684 1.00 63.78 300 LEU A CA 1
ATOM 2338 C C . LEU A 1 300 ? 14.493 3.141 -21.780 1.00 63.78 300 LEU A C 1
ATOM 2340 O O . LEU A 1 300 ? 15.447 2.359 -21.767 1.00 63.78 300 LEU A O 1
ATOM 2344 N N . GLN A 1 301 ? 13.571 3.122 -22.751 1.00 57.62 301 GLN A N 1
ATOM 2345 C CA . GLN A 1 301 ? 13.693 2.288 -23.962 1.00 57.62 301 GLN A CA 1
ATOM 2346 C C . GLN A 1 301 ? 14.876 2.708 -24.840 1.00 57.62 301 GLN A C 1
ATOM 2348 O O . GLN A 1 301 ? 15.437 1.886 -25.563 1.00 57.62 301 GLN A O 1
ATOM 2353 N N . THR A 1 302 ? 15.262 3.982 -24.784 1.00 59.19 302 THR A N 1
ATOM 2354 C CA . THR A 1 302 ? 16.274 4.566 -25.662 1.00 59.19 302 THR A CA 1
ATOM 2355 C C . THR A 1 302 ? 17.533 4.957 -24.905 1.00 59.19 302 THR A C 1
ATOM 2357 O O . THR A 1 302 ? 17.458 5.713 -23.938 1.00 59.19 302 THR A O 1
ATOM 2360 N N . TYR A 1 303 ? 18.698 4.514 -25.380 1.00 64.12 303 TYR A N 1
ATOM 2361 C CA . TYR A 1 303 ? 19.994 4.955 -24.854 1.00 64.12 303 TYR A CA 1
ATOM 2362 C C . TYR A 1 303 ? 20.982 5.293 -25.985 1.00 64.12 303 TYR A C 1
ATOM 2364 O O . TYR A 1 303 ? 20.904 4.708 -27.074 1.00 64.12 303 TYR A O 1
ATOM 2372 N N . PRO A 1 304 ? 21.904 6.255 -25.773 1.00 58.12 304 PRO A N 1
ATOM 2373 C CA . PRO A 1 304 ? 22.910 6.603 -26.768 1.00 58.12 304 PRO A CA 1
ATOM 2374 C C . PRO A 1 304 ? 23.958 5.489 -26.858 1.00 58.12 304 PRO A C 1
ATOM 2376 O O . PRO A 1 304 ? 24.682 5.220 -25.903 1.00 58.12 304 PRO A O 1
ATOM 2379 N N . CYS A 1 305 ? 24.046 4.837 -28.017 1.00 61.78 305 CYS A N 1
ATOM 2380 C CA . CYS A 1 305 ? 24.933 3.688 -28.221 1.00 61.78 305 CYS A CA 1
ATOM 2381 C C . CYS A 1 305 ? 26.360 4.044 -28.642 1.00 61.78 305 CYS A C 1
ATOM 2383 O O . CYS A 1 305 ? 27.240 3.191 -28.586 1.00 61.78 305 CYS A O 1
ATOM 2385 N N . ASN A 1 306 ? 26.605 5.279 -29.085 1.00 54.47 306 ASN A N 1
ATOM 2386 C CA . ASN A 1 306 ? 27.917 5.708 -29.561 1.00 54.47 306 ASN A CA 1
ATOM 2387 C C . ASN A 1 306 ? 28.176 7.175 -29.215 1.00 54.47 306 ASN A C 1
ATOM 2389 O O . ASN A 1 306 ? 27.419 8.055 -29.617 1.00 54.47 306 ASN A O 1
ATOM 2393 N N . GLN A 1 307 ? 29.307 7.455 -28.563 1.00 54.97 307 GLN A N 1
ATOM 2394 C CA . GLN A 1 307 ? 29.768 8.824 -28.283 1.00 54.97 307 GLN A CA 1
ATOM 2395 C C . GLN A 1 307 ? 30.272 9.584 -29.532 1.00 54.97 307 GLN A C 1
ATOM 2397 O O . GLN A 1 307 ? 30.730 10.715 -29.413 1.00 54.97 307 GLN A O 1
ATOM 2402 N N . GLY A 1 308 ? 30.183 8.999 -30.733 1.00 55.78 308 GLY A N 1
ATOM 2403 C CA . GLY A 1 308 ? 30.656 9.617 -31.981 1.00 55.78 308 GLY A CA 1
ATOM 2404 C C . GLY A 1 308 ? 29.580 9.921 -33.028 1.00 55.78 308 GLY A C 1
ATOM 2405 O O . GLY A 1 308 ? 29.827 10.728 -33.912 1.00 55.78 308 GLY A O 1
ATOM 2406 N N . ASN A 1 309 ? 28.397 9.307 -32.944 1.00 53.75 309 ASN A N 1
ATOM 2407 C CA . ASN A 1 309 ? 27.270 9.545 -33.852 1.00 53.75 309 ASN A CA 1
ATOM 2408 C C . ASN A 1 309 ? 25.969 9.256 -33.097 1.00 53.75 309 ASN A C 1
ATOM 2410 O O . ASN A 1 309 ? 25.859 8.194 -32.483 1.00 53.75 309 ASN A O 1
ATOM 2414 N N . GLN A 1 310 ? 25.005 10.183 -33.167 1.00 54.22 310 GLN A N 1
ATOM 2415 C CA . GLN A 1 310 ? 23.672 10.139 -32.541 1.00 54.22 310 GLN A CA 1
ATOM 2416 C C . GLN A 1 310 ? 22.832 8.947 -33.039 1.00 54.22 310 GLN A C 1
ATOM 2418 O O . GLN A 1 310 ? 21.851 9.095 -33.759 1.00 54.22 310 GLN A O 1
ATOM 2423 N N . THR A 1 311 ? 23.236 7.738 -32.673 1.00 55.50 311 THR A N 1
ATOM 2424 C CA . THR A 1 311 ? 22.506 6.500 -32.923 1.00 55.50 311 THR A CA 1
ATOM 2425 C C . THR A 1 311 ? 21.849 6.095 -31.614 1.00 55.50 311 THR A C 1
ATOM 2427 O O . THR A 1 311 ? 22.513 5.796 -30.618 1.00 55.50 311 THR A O 1
ATOM 2430 N N . VAL A 1 312 ? 20.522 6.189 -31.607 1.00 61.62 312 VAL A N 1
ATOM 2431 C CA . VAL A 1 312 ? 19.674 5.806 -30.483 1.00 61.62 312 VAL A CA 1
ATOM 2432 C C . VAL A 1 312 ? 19.419 4.310 -30.604 1.00 61.62 312 VAL A C 1
ATOM 2434 O O . VAL A 1 312 ? 18.828 3.868 -31.587 1.00 61.62 312 VAL A O 1
ATOM 2437 N N . CYS A 1 313 ? 19.892 3.526 -29.638 1.00 60.84 313 CYS A N 1
ATOM 2438 C CA . CYS A 1 313 ? 19.529 2.117 -29.561 1.00 60.84 313 CYS A CA 1
ATOM 2439 C C . CYS A 1 313 ? 18.221 1.949 -28.815 1.00 60.84 313 CYS A C 1
ATOM 2441 O O . CYS A 1 313 ? 17.955 2.663 -27.848 1.00 60.84 313 CYS A O 1
ATOM 2443 N N . PHE A 1 314 ? 17.447 0.969 -29.263 1.00 62.34 314 PHE A N 1
ATOM 2444 C CA . PHE A 1 314 ? 16.179 0.594 -28.670 1.00 62.34 314 PHE A CA 1
ATOM 2445 C C . PHE A 1 314 ? 16.360 -0.696 -27.872 1.00 62.34 314 PHE A C 1
ATOM 2447 O O . PHE A 1 314 ? 16.881 -1.680 -28.399 1.00 62.34 314 PHE A O 1
ATOM 2454 N N . ASN A 1 315 ? 15.943 -0.688 -26.611 1.00 62.84 315 ASN A N 1
ATOM 2455 C CA . ASN A 1 315 ? 15.871 -1.878 -25.779 1.00 62.84 315 ASN A CA 1
ATOM 2456 C C . ASN A 1 315 ? 14.400 -2.200 -25.512 1.00 62.84 315 ASN A C 1
ATOM 2458 O O . ASN A 1 315 ? 13.690 -1.402 -24.901 1.00 62.84 315 ASN A O 1
ATOM 2462 N N . GLU A 1 316 ? 13.944 -3.369 -25.959 1.00 59.88 316 GLU A N 1
ATOM 2463 C CA . GLU A 1 316 ? 12.564 -3.820 -25.727 1.00 59.88 316 GLU A CA 1
ATOM 2464 C C . GLU A 1 316 ? 12.303 -4.178 -24.252 1.00 59.88 316 GLU A C 1
ATOM 2466 O O . GLU A 1 316 ? 11.149 -4.257 -23.830 1.00 59.88 316 GLU A O 1
ATOM 2471 N N . ILE A 1 317 ? 13.369 -4.362 -23.464 1.00 62.44 317 ILE A N 1
ATOM 2472 C CA . ILE A 1 317 ? 13.326 -4.711 -22.042 1.00 62.44 317 ILE A CA 1
ATOM 2473 C C . ILE A 1 317 ? 13.699 -3.462 -21.230 1.00 62.44 317 ILE A C 1
ATOM 2475 O O . ILE A 1 317 ? 14.868 -3.254 -20.907 1.00 62.44 317 ILE A O 1
ATOM 2479 N N . SER A 1 318 ? 12.717 -2.603 -20.938 1.00 62.31 318 SER A N 1
ATOM 2480 C CA . SER A 1 318 ? 12.870 -1.422 -20.071 1.00 62.31 318 SER A CA 1
ATOM 2481 C C . SER A 1 318 ? 11.619 -1.153 -19.229 1.00 62.31 318 SER A C 1
ATOM 2483 O O . SER A 1 318 ? 10.521 -1.640 -19.535 1.00 62.31 318 SER A O 1
ATOM 2485 N N . LEU A 1 319 ? 11.775 -0.358 -18.164 1.00 62.00 319 LEU A N 1
ATOM 2486 C CA . LEU A 1 319 ? 10.658 0.050 -17.302 1.00 62.00 319 LEU A CA 1
ATOM 2487 C C . LEU A 1 319 ? 9.617 0.872 -18.075 1.00 62.00 319 LEU A C 1
ATOM 2489 O O . LEU A 1 319 ? 8.423 0.640 -17.913 1.00 62.00 319 LEU A O 1
ATOM 2493 N N . GLU A 1 320 ? 10.057 1.765 -18.964 1.00 64.06 320 GLU A N 1
ATOM 2494 C CA . GLU A 1 320 ? 9.187 2.524 -19.871 1.00 64.06 320 GLU A CA 1
ATOM 2495 C C . GLU A 1 320 ? 8.407 1.615 -20.833 1.00 64.06 320 GLU A C 1
ATOM 2497 O O . GLU A 1 320 ? 7.196 1.767 -20.983 1.00 64.06 320 GLU A O 1
ATOM 2502 N N . SER A 1 321 ? 9.066 0.616 -21.431 1.00 60.56 321 SER A N 1
ATOM 2503 C CA . SER A 1 321 ? 8.395 -0.336 -22.323 1.00 60.56 321 SER A CA 1
ATOM 2504 C C . SER A 1 321 ? 7.283 -1.098 -21.616 1.00 60.56 321 SER A C 1
ATOM 2506 O O . SER A 1 321 ? 6.231 -1.365 -22.196 1.00 60.56 321 SER A O 1
ATOM 2508 N N . SER A 1 322 ? 7.529 -1.463 -20.364 1.00 63.16 322 SER A N 1
ATOM 2509 C CA . SER A 1 322 ? 6.586 -2.238 -19.566 1.00 63.16 322 SER A CA 1
ATOM 2510 C C . SER A 1 322 ? 5.448 -1.359 -19.054 1.00 63.16 322 SER A C 1
ATOM 2512 O O . SER A 1 322 ? 4.296 -1.772 -19.110 1.00 63.16 322 SER A O 1
ATOM 2514 N N . ALA A 1 323 ? 5.729 -0.094 -18.710 1.00 61.88 323 ALA A N 1
ATOM 2515 C CA . ALA A 1 323 ? 4.700 0.911 -18.437 1.00 61.88 323 ALA A CA 1
ATOM 2516 C C . ALA A 1 323 ? 3.736 1.086 -19.623 1.00 61.88 323 ALA A C 1
ATOM 2518 O O . ALA A 1 323 ? 2.523 1.117 -19.432 1.00 61.88 323 ALA A O 1
ATOM 2519 N N . ILE A 1 324 ? 4.269 1.158 -20.850 1.00 63.28 324 ILE A N 1
ATOM 2520 C CA . ILE A 1 324 ? 3.479 1.317 -22.083 1.00 63.28 324 ILE A CA 1
ATOM 2521 C C . ILE A 1 324 ? 2.643 0.065 -22.380 1.00 63.28 324 ILE A C 1
ATOM 2523 O O . ILE A 1 324 ? 1.502 0.178 -22.830 1.00 63.28 324 ILE A O 1
ATOM 2527 N N . LYS A 1 325 ? 3.187 -1.129 -22.120 1.00 62.09 325 LYS A N 1
ATOM 2528 C CA . LYS A 1 325 ? 2.479 -2.408 -22.300 1.00 62.09 325 LYS A CA 1
ATOM 2529 C C . LYS A 1 325 ? 1.486 -2.717 -21.172 1.00 62.09 325 LYS A C 1
ATOM 2531 O O . LYS A 1 325 ? 0.656 -3.608 -21.333 1.00 62.09 325 LYS A O 1
ATOM 2536 N N . GLY A 1 326 ? 1.535 -1.964 -20.071 1.00 55.88 326 GLY A N 1
ATOM 2537 C CA . GLY A 1 326 ? 0.753 -2.233 -18.865 1.00 55.88 326 GLY A CA 1
ATOM 2538 C C . GLY A 1 326 ? 1.247 -3.453 -18.085 1.00 55.88 326 GLY A C 1
ATOM 2539 O O . GLY A 1 326 ? 0.472 -4.024 -17.329 1.00 55.88 326 GLY A O 1
ATOM 2540 N N . GLU A 1 327 ? 2.505 -3.848 -18.283 1.00 60.56 327 GLU A N 1
ATOM 2541 C CA . GLU A 1 327 ? 3.147 -5.004 -17.656 1.00 60.56 327 GLU A CA 1
ATOM 2542 C C . GLU A 1 327 ? 4.020 -4.566 -16.472 1.00 60.56 327 GLU A C 1
ATOM 2544 O O . GLU A 1 327 ? 4.626 -3.488 -16.457 1.00 60.56 327 GLU A O 1
ATOM 2549 N N . ILE A 1 328 ? 4.143 -5.439 -15.475 1.00 58.06 328 ILE A N 1
ATOM 2550 C CA . ILE A 1 328 ? 5.037 -5.232 -14.333 1.00 58.06 328 ILE A CA 1
ATOM 2551 C C . ILE A 1 328 ? 6.424 -5.792 -14.690 1.00 58.06 328 ILE A C 1
ATOM 2553 O O . ILE A 1 328 ? 6.657 -6.996 -14.603 1.00 58.06 328 ILE A O 1
ATOM 2557 N N . SER A 1 329 ? 7.368 -4.932 -15.094 1.00 52.78 329 SER A N 1
ATOM 2558 C CA . SER A 1 329 ? 8.732 -5.379 -15.435 1.00 52.78 329 SER A CA 1
ATOM 2559 C C . SER A 1 329 ? 9.502 -5.828 -14.196 1.00 52.78 329 SER A C 1
ATOM 2561 O O . SER A 1 329 ? 10.014 -5.002 -13.441 1.00 52.78 329 SER A O 1
ATOM 2563 N N . THR A 1 330 ? 9.655 -7.136 -14.011 1.00 49.91 330 THR A N 1
ATOM 2564 C CA . THR A 1 330 ? 10.615 -7.707 -13.048 1.00 49.91 330 THR A CA 1
ATOM 2565 C C . THR A 1 330 ? 11.657 -8.599 -13.710 1.00 49.91 330 THR A C 1
ATOM 2567 O O . THR A 1 330 ? 12.356 -9.323 -13.009 1.00 49.91 330 THR A O 1
ATOM 2570 N N . ILE A 1 331 ? 11.752 -8.603 -15.043 1.00 46.03 331 ILE A N 1
ATOM 2571 C CA . ILE A 1 331 ? 12.687 -9.472 -15.761 1.00 46.03 331 ILE A CA 1
ATOM 2572 C C . ILE A 1 331 ? 14.082 -8.822 -15.717 1.00 46.03 331 ILE A C 1
ATOM 2574 O O . ILE A 1 331 ? 14.265 -7.760 -16.320 1.00 46.03 331 ILE A O 1
ATOM 2578 N N . PRO A 1 332 ? 15.062 -9.400 -14.992 1.00 39.06 332 PRO A N 1
ATOM 2579 C CA . PRO A 1 332 ? 16.426 -8.890 -14.993 1.00 39.06 332 PRO A CA 1
ATOM 2580 C C . PRO A 1 332 ? 17.074 -9.110 -16.364 1.00 39.06 332 PRO A C 1
ATOM 2582 O O . PRO A 1 332 ? 16.837 -10.125 -17.019 1.00 39.06 332 PRO A O 1
ATOM 2585 N N . LEU A 1 333 ? 17.955 -8.193 -16.773 1.00 40.59 333 LEU A N 1
ATOM 2586 C CA . LEU A 1 333 ? 18.890 -8.436 -17.874 1.00 40.59 333 LEU A CA 1
ATOM 2587 C C . LEU A 1 333 ? 19.998 -9.382 -17.389 1.00 40.59 333 LEU A C 1
ATOM 2589 O O . LEU A 1 333 ? 21.129 -8.966 -17.161 1.00 40.59 333 LEU A O 1
ATOM 2593 N N . THR A 1 334 ? 19.677 -10.654 -17.198 1.00 31.94 334 THR A N 1
ATOM 2594 C CA . THR A 1 334 ? 20.694 -11.704 -17.142 1.00 31.94 334 THR A CA 1
ATOM 2595 C C . THR A 1 334 ? 20.615 -12.478 -18.444 1.00 31.94 334 THR A C 1
ATOM 2597 O O . THR A 1 334 ? 19.616 -13.147 -18.704 1.00 31.94 334 THR A O 1
ATOM 2600 N N . THR A 1 335 ? 21.649 -12.317 -19.268 1.00 31.09 335 THR A N 1
ATOM 2601 C CA . THR A 1 335 ? 22.004 -13.254 -20.342 1.00 31.09 335 THR A CA 1
ATOM 2602 C C . THR A 1 335 ? 22.239 -14.650 -19.801 1.00 31.09 335 THR A C 1
ATOM 2604 O O . THR A 1 335 ? 22.875 -14.728 -18.722 1.00 31.09 335 THR A O 1
#

Sequence (335 aa):
MATESDQLKKMWIVYMQCYFVTIATILGTGILGLPVTLAHAGLYPFLISFIIGSVMQGLLIYFFTDLLQRAHAVQSNTLRQVDPFQVSEESEFLMDDDADELPDENGPVLAGHVIIPKNINIQPPNLHLLGNLFLGCGVRQLFDIILVLQFMALLISYSLAGSEAYGSLIGIDYRYIIPMFVWVLSLLIVFALQFIQPVVSVLTFFKGSLLLGTVIVTFYVGASVHREITNDFTYFGAPFLMGTVALGGVVNVMPLLYSKISPNKTQIQNFRLAVLLGLITCTVLNIGWSWAVLDIVPQLQTYPCNQGNQTVCFNEISLESSAIKGEISTIPLTT

pLDDT: mean 72.03, std 17.87, range [26.34, 93.5]